Protein AF-A0A956HWH2-F1 (afdb_monomer)

Mean predicted aligned error: 5.9 Å

Solvent-accessible surface area (backbone atoms only — not comparable to full-atom values): 10891 Å² total; per-residue (Å²): 132,55,72,59,56,50,51,52,50,52,34,58,58,46,25,76,49,31,36,75,62,48,43,79,56,92,90,49,88,68,79,55,66,85,76,51,60,64,69,64,48,51,58,48,50,53,54,57,73,69,49,74,88,80,70,53,66,70,58,51,52,43,53,48,28,54,76,55,76,36,70,72,86,66,57,67,85,76,59,76,91,81,55,60,88,40,35,32,37,35,42,41,63,48,21,40,55,64,58,48,52,48,40,77,73,36,89,80,42,49,64,78,68,26,42,34,34,36,17,76,49,70,51,24,42,51,41,31,32,48,44,30,54,76,71,66,53,73,51,83,67,48,64,39,52,73,65,47,60,62,48,42,54,75,74,62,64,80,37,52,29,35,37,40,44,29,45,96,77,71,23,86,56,55,71,71,57,49,44,69,70,36,72,77,28,49,76,46,65,64

Radius of gyration: 17.82 Å; Cα contacts (8 Å, |Δi|>4): 278; chains: 1; bounding box: 46×34×49 Å

Nearest PDB structures (foldseek):
  7cvu-assembly1_A  TM=5.649E-01  e=8.889E-03  Niastella koreensis GR20-10
  3lkd-assembly1_A  TM=4.704E-01  e=1.288E-02  Streptococcus thermophilus LMG 18311
  3lkd-assembly2_B  TM=4.438E-01  e=1.984E-02  Streptococcus thermophilus LMG 18311
  4ymh-assembly2_D  TM=4.919E-01  e=5.329E-02  Podospora anserina
  6vlc-assembly1_B  TM=3.510E-01  e=3.339E+00  Neisseria meningitidis Z2491

pLDDT: mean 87.39, std 9.07, range [52.5, 97.31]

Sequence (190 aa):
MGAKDLLELLREDAAVTQPLAFSPPSAVELMPFARLDGGALDGWLEQIGARPSGENGDDYLTAQAKRLDLPTRMAKADLHKMKPHHKALELPGTGGQLAHHVVTTQEGIYFQDVFTVACRDWRDFTLATLVAVELGLAGQPPVVIDPELSRMRSRGEQFDYVLGVAQEKGGLYEEADLKRFFPRAKVVLV

Secondary structure (DSSP, 8-state):
--HHHHHHHHHHHHHHH-HHHHSPPTT--PPPGGGS-HHHHHHHHHHHHTSPTT--HHHHHHHHHHHTT------GGGPPPP-TT--EEEPTTSTTHHHHHHHHHSTT--HHHHEEEEESSHHHHHHHHHHHHHTT--S--SEEETTHHHHHHHHT---SEEEE--GGGT-SS-HHHHHHH-TTSEEEE-

Structure (mmCIF, N/CA/C/O backbone):
data_AF-A0A956HWH2-F1
#
_entry.id   AF-A0A956HWH2-F1
#
loop_
_atom_site.group_PDB
_atom_site.id
_atom_site.type_symbol
_atom_site.label_atom_id
_atom_site.label_alt_id
_atom_site.label_comp_id
_atom_site.label_asym_id
_atom_site.label_entity_id
_atom_site.label_seq_id
_atom_site.pdbx_PDB_ins_code
_atom_site.Cartn_x
_atom_site.Cartn_y
_atom_site.Cartn_z
_atom_site.occupancy
_atom_site.B_iso_or_equiv
_atom_site.auth_seq_id
_atom_site.auth_comp_id
_atom_site.auth_asym_id
_atom_site.auth_atom_id
_atom_site.pdbx_PDB_model_num
ATOM 1 N N . MET A 1 1 ? 26.323 -0.978 -22.827 1.00 64.69 1 MET A N 1
ATOM 2 C CA . MET A 1 1 ? 25.231 -1.126 -21.852 1.00 64.69 1 MET A CA 1
ATOM 3 C C . MET A 1 1 ? 23.951 -1.240 -22.653 1.00 64.69 1 MET A C 1
ATOM 5 O O . MET A 1 1 ? 23.621 -0.294 -23.359 1.00 64.69 1 MET A O 1
ATOM 9 N N . GLY A 1 2 ? 23.341 -2.422 -22.676 1.00 82.00 2 GLY A N 1
ATOM 10 C CA . GLY A 1 2 ? 22.047 -2.637 -23.329 1.00 82.00 2 GLY A CA 1
ATOM 11 C C . GLY A 1 2 ? 20.885 -2.235 -22.419 1.00 82.00 2 GLY A C 1
ATOM 12 O O . GLY A 1 2 ? 21.087 -1.943 -21.241 1.00 82.00 2 GLY A O 1
ATOM 13 N N . ALA A 1 3 ? 19.657 -2.262 -22.939 1.00 84.62 3 ALA A N 1
ATOM 14 C CA . ALA A 1 3 ? 18.452 -1.946 -22.169 1.00 84.62 3 ALA A CA 1
ATOM 15 C C . ALA A 1 3 ? 18.266 -2.818 -20.914 1.0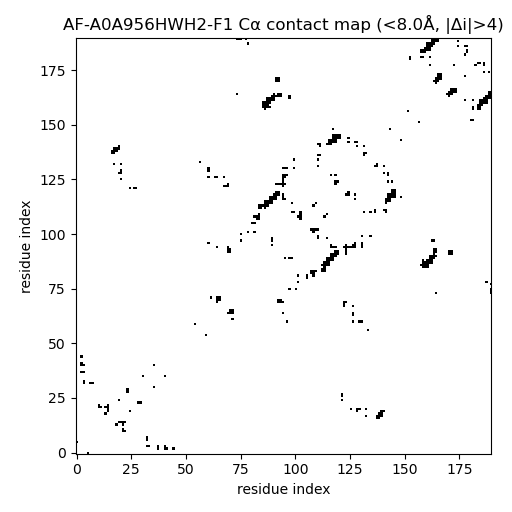0 84.62 3 ALA A C 1
ATOM 17 O O . ALA A 1 3 ? 17.802 -2.335 -19.884 1.00 84.62 3 ALA A O 1
ATOM 18 N N . LYS A 1 4 ? 18.668 -4.093 -20.980 1.00 84.56 4 LYS A N 1
ATOM 19 C CA . LYS A 1 4 ? 18.628 -5.018 -19.836 1.00 84.56 4 LYS A CA 1
ATOM 20 C C . LYS A 1 4 ? 19.565 -4.572 -18.713 1.00 84.56 4 LYS A C 1
ATOM 22 O O . LYS A 1 4 ? 19.120 -4.462 -17.577 1.00 84.56 4 LYS A O 1
ATOM 27 N N . ASP A 1 5 ? 20.813 -4.250 -19.056 1.00 83.62 5 ASP A N 1
ATOM 28 C CA . ASP A 1 5 ? 21.812 -3.756 -18.100 1.00 83.62 5 ASP A CA 1
ATOM 29 C C . ASP A 1 5 ? 21.341 -2.448 -17.445 1.00 83.62 5 ASP A C 1
ATOM 31 O O . ASP A 1 5 ? 21.515 -2.246 -16.247 1.00 83.62 5 ASP A O 1
ATOM 35 N N . LEU A 1 6 ? 20.709 -1.561 -18.228 1.00 85.19 6 LEU A N 1
ATOM 36 C CA . LEU A 1 6 ? 20.145 -0.314 -17.714 1.00 85.19 6 LEU A CA 1
ATOM 37 C C . LEU A 1 6 ? 19.024 -0.577 -16.701 1.00 85.19 6 LEU A C 1
ATOM 39 O O . LEU A 1 6 ? 18.989 0.068 -15.659 1.00 85.19 6 LEU A O 1
ATOM 43 N N . LEU A 1 7 ? 18.117 -1.517 -16.978 1.00 85.06 7 LEU A N 1
ATOM 44 C CA . LEU A 1 7 ? 17.052 -1.863 -16.034 1.00 85.06 7 LEU A CA 1
ATOM 45 C C . LEU A 1 7 ? 17.567 -2.504 -14.754 1.00 85.06 7 LEU A C 1
ATOM 47 O O . LEU A 1 7 ? 17.055 -2.198 -13.678 1.00 85.06 7 LEU A O 1
ATOM 51 N N . GLU A 1 8 ? 18.559 -3.384 -14.861 1.00 84.94 8 GLU A N 1
ATOM 52 C CA . GLU A 1 8 ? 19.201 -3.973 -13.690 1.00 84.94 8 GLU A CA 1
ATOM 53 C C . GLU A 1 8 ? 19.833 -2.888 -12.821 1.00 84.94 8 GLU A C 1
ATOM 55 O O . GLU A 1 8 ? 19.547 -2.841 -11.624 1.00 84.94 8 GLU A O 1
ATOM 60 N N . LEU A 1 9 ? 20.566 -1.955 -13.436 1.00 87.75 9 LEU A N 1
ATOM 61 C CA . LEU A 1 9 ? 21.170 -0.823 -12.740 1.00 87.75 9 LEU A CA 1
ATOM 62 C C . LEU A 1 9 ? 20.122 0.079 -12.070 1.00 87.75 9 LEU A C 1
ATOM 64 O O . LEU A 1 9 ? 20.267 0.421 -10.901 1.00 87.75 9 LEU A O 1
ATOM 68 N N . LEU A 1 10 ? 19.048 0.442 -12.781 1.00 87.81 10 LEU A N 1
ATOM 69 C CA . LEU A 1 10 ? 17.972 1.277 -12.232 1.00 87.81 10 LEU A CA 1
ATOM 70 C C . LEU A 1 10 ? 17.260 0.594 -11.064 1.00 87.81 10 LEU A C 1
ATOM 72 O O . LEU A 1 10 ? 16.925 1.245 -10.077 1.00 87.81 10 LEU A O 1
ATOM 76 N N . ARG A 1 11 ? 17.034 -0.720 -11.158 1.00 86.69 11 ARG A N 1
ATOM 77 C CA . ARG A 1 11 ? 16.455 -1.498 -10.062 1.00 86.69 11 ARG A CA 1
ATOM 78 C C . ARG A 1 11 ? 17.380 -1.501 -8.846 1.00 86.69 11 ARG A C 1
ATOM 80 O O . ARG A 1 11 ? 16.899 -1.316 -7.733 1.00 86.69 11 ARG A O 1
ATOM 87 N N . GLU A 1 12 ? 18.673 -1.743 -9.048 1.00 86.62 12 GLU A N 1
ATOM 88 C CA . GLU A 1 12 ? 19.663 -1.766 -7.967 1.00 86.62 12 GLU A CA 1
ATOM 89 C C . GLU A 1 12 ? 19.771 -0.411 -7.264 1.00 86.62 12 GLU A C 1
ATOM 91 O O . GLU A 1 12 ? 19.734 -0.365 -6.036 1.00 86.62 12 GLU A O 1
ATOM 96 N N . ASP A 1 13 ? 19.818 0.683 -8.025 1.00 88.62 13 ASP A N 1
ATOM 97 C CA . ASP A 1 13 ? 19.876 2.042 -7.482 1.00 88.62 13 ASP A CA 1
ATOM 98 C C . ASP A 1 13 ? 18.594 2.400 -6.713 1.00 88.62 13 ASP A C 1
ATOM 100 O O . ASP A 1 13 ? 18.636 2.842 -5.562 1.00 88.62 13 ASP A O 1
ATOM 104 N N . ALA A 1 14 ? 17.425 2.104 -7.288 1.00 86.69 14 ALA A N 1
ATOM 105 C CA . ALA A 1 14 ? 16.148 2.345 -6.626 1.00 86.69 14 ALA A CA 1
ATOM 106 C C . ALA A 1 14 ? 15.984 1.507 -5.344 1.00 86.69 14 ALA A C 1
ATOM 108 O O . ALA A 1 14 ? 15.439 1.992 -4.349 1.00 86.69 14 ALA A O 1
ATOM 109 N N . ALA A 1 15 ? 16.509 0.277 -5.312 1.00 86.50 15 ALA A N 1
ATOM 110 C CA . ALA A 1 15 ? 16.461 -0.586 -4.133 1.00 86.50 15 ALA A CA 1
ATOM 111 C C . ALA A 1 15 ? 17.258 -0.037 -2.934 1.00 86.50 15 ALA A C 1
ATOM 113 O O . ALA A 1 15 ? 16.979 -0.434 -1.803 1.00 86.50 15 ALA A O 1
ATOM 114 N N . VAL A 1 16 ? 18.192 0.902 -3.139 1.00 86.19 16 VAL A N 1
ATOM 115 C CA . VAL A 1 16 ? 18.913 1.573 -2.040 1.00 86.19 16 VAL A CA 1
ATOM 116 C C . VAL A 1 16 ? 17.957 2.371 -1.154 1.00 86.19 16 VAL A C 1
ATOM 118 O O . VAL A 1 16 ? 18.088 2.366 0.069 1.00 86.19 16 VAL A O 1
ATOM 121 N N . THR A 1 17 ? 16.988 3.057 -1.760 1.00 83.56 17 THR A N 1
ATOM 122 C CA . THR A 1 17 ? 16.030 3.912 -1.037 1.00 83.56 17 THR A CA 1
ATOM 123 C C . THR A 1 17 ? 14.695 3.216 -0.795 1.00 83.56 17 THR A C 1
ATOM 125 O O . THR A 1 17 ? 14.040 3.471 0.218 1.00 83.56 17 THR A O 1
ATOM 128 N N . GLN A 1 18 ? 14.317 2.317 -1.706 1.00 84.44 18 GLN A N 1
ATOM 129 C CA . GLN A 1 18 ? 13.012 1.667 -1.772 1.00 84.44 18 GLN A CA 1
ATOM 130 C C . GLN A 1 18 ? 13.153 0.140 -1.910 1.00 84.44 18 GLN A C 1
ATOM 132 O O . GLN A 1 18 ? 12.668 -0.462 -2.875 1.00 84.44 18 GLN A O 1
ATOM 137 N N . PRO A 1 19 ? 13.820 -0.537 -0.957 1.00 81.88 19 PRO A N 1
ATOM 138 C CA . PRO A 1 19 ? 14.206 -1.936 -1.108 1.00 81.88 19 PRO A CA 1
ATOM 139 C C . PRO A 1 19 ? 13.010 -2.863 -1.327 1.00 81.88 19 PRO A C 1
ATOM 141 O O . PRO A 1 19 ? 13.110 -3.772 -2.140 1.00 81.88 19 PRO A O 1
ATOM 144 N N . LEU A 1 20 ? 11.868 -2.635 -0.669 1.00 80.06 20 LEU A N 1
ATOM 145 C CA . LEU A 1 20 ? 10.700 -3.514 -0.818 1.00 80.06 20 LEU A CA 1
ATOM 146 C C . LEU A 1 20 ? 9.962 -3.346 -2.154 1.00 80.06 20 LEU A C 1
ATOM 148 O O . LEU A 1 20 ? 9.330 -4.298 -2.600 1.00 80.06 20 LEU A O 1
ATOM 152 N N . ALA A 1 21 ? 10.055 -2.179 -2.799 1.00 80.88 21 ALA A N 1
ATOM 153 C CA . ALA A 1 21 ? 9.441 -1.947 -4.107 1.00 80.88 21 ALA A CA 1
ATOM 154 C C . ALA A 1 21 ? 10.293 -2.506 -5.259 1.00 80.88 21 ALA A C 1
ATOM 156 O O . ALA A 1 21 ? 9.752 -2.962 -6.266 1.00 80.88 21 ALA A O 1
ATOM 157 N N . PHE A 1 22 ? 11.623 -2.485 -5.110 1.00 81.75 22 PHE A N 1
ATOM 158 C CA . PHE A 1 22 ? 12.564 -2.831 -6.183 1.00 81.75 22 PHE A CA 1
ATOM 159 C C . PHE A 1 22 ? 13.366 -4.117 -5.936 1.00 81.75 22 PHE A C 1
ATOM 161 O O . PHE A 1 22 ? 14.086 -4.570 -6.827 1.00 81.75 22 PHE A O 1
ATOM 168 N N . SER A 1 23 ? 13.203 -4.766 -4.780 1.00 73.00 23 SER A N 1
ATOM 169 C CA . SER A 1 23 ? 13.698 -6.128 -4.556 1.00 73.00 23 SER A CA 1
ATOM 170 C C . SER A 1 23 ? 12.599 -7.148 -4.864 1.00 73.00 23 SER A C 1
ATOM 172 O O . SER A 1 23 ? 11.466 -6.977 -4.413 1.00 73.00 23 SER A O 1
ATOM 174 N N . PRO A 1 24 ? 12.904 -8.237 -5.591 1.00 60.31 24 PRO A N 1
ATOM 175 C CA . PRO A 1 24 ? 11.954 -9.325 -5.794 1.00 60.31 24 PRO A CA 1
ATOM 176 C C . PRO A 1 24 ? 11.438 -9.854 -4.448 1.00 60.31 24 PRO A C 1
ATOM 178 O O . PRO A 1 24 ? 12.259 -10.118 -3.561 1.00 60.31 24 PRO A O 1
ATOM 181 N N . PRO A 1 25 ? 10.123 -10.084 -4.278 1.00 60.69 25 PRO A N 1
ATOM 182 C CA . PRO A 1 25 ? 9.640 -10.866 -3.151 1.00 60.69 25 PRO A CA 1
ATOM 183 C C . PRO A 1 25 ? 10.294 -12.247 -3.204 1.00 60.69 25 PRO A C 1
ATOM 185 O O . PRO A 1 25 ? 10.272 -12.898 -4.246 1.00 60.69 25 PRO A O 1
ATOM 188 N N . SER A 1 26 ? 10.822 -12.740 -2.084 1.00 60.88 26 SER A N 1
ATOM 189 C CA . SER A 1 26 ? 11.431 -1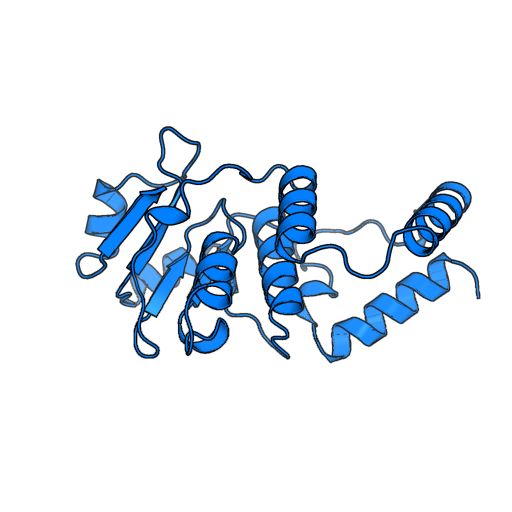4.080 -2.011 1.00 60.88 26 SER A CA 1
ATOM 190 C C . SER A 1 26 ? 10.471 -15.214 -2.409 1.00 60.88 26 SER A C 1
ATOM 192 O O . SER A 1 26 ? 10.916 -16.302 -2.759 1.00 60.88 26 SER A O 1
ATOM 194 N N . ALA A 1 27 ? 9.161 -14.952 -2.373 1.00 52.50 27 ALA A N 1
ATOM 195 C CA . ALA A 1 27 ? 8.094 -15.871 -2.761 1.00 52.50 27 ALA A CA 1
ATOM 196 C C . ALA A 1 27 ? 7.778 -15.887 -4.271 1.00 52.50 27 ALA A C 1
ATOM 198 O O . ALA A 1 27 ? 6.988 -16.721 -4.710 1.00 52.50 27 ALA A O 1
ATOM 199 N N . VAL A 1 28 ? 8.347 -14.974 -5.064 1.00 55.69 28 VAL A N 1
ATOM 200 C CA . VAL A 1 28 ? 8.120 -14.898 -6.511 1.00 55.69 28 VAL A CA 1
ATOM 201 C C . VAL A 1 28 ? 9.455 -15.097 -7.215 1.00 55.69 28 VAL A C 1
ATOM 203 O O . VAL A 1 28 ? 10.327 -14.232 -7.164 1.00 55.69 28 VAL A O 1
ATOM 206 N N . GLU A 1 29 ? 9.609 -16.219 -7.923 1.00 55.78 29 GLU A N 1
ATOM 207 C CA . GLU A 1 29 ? 10.639 -16.320 -8.958 1.00 55.78 29 GLU A CA 1
ATOM 208 C C . GLU A 1 29 ? 10.277 -15.340 -10.076 1.00 55.78 29 GLU A C 1
ATOM 210 O O . GLU A 1 29 ? 9.554 -15.668 -11.020 1.00 55.78 29 GLU A O 1
ATOM 215 N N . LEU A 1 30 ? 10.742 -14.095 -9.958 1.00 61.50 30 LEU A N 1
ATOM 216 C CA . LEU A 1 30 ? 10.680 -13.170 -11.077 1.00 61.50 30 LEU A CA 1
ATOM 217 C C . LEU A 1 30 ? 11.504 -13.763 -12.217 1.00 61.50 30 LEU A C 1
ATOM 219 O O . LEU A 1 30 ? 12.618 -14.253 -12.008 1.00 61.50 30 LEU A O 1
ATOM 223 N N . MET A 1 31 ? 10.969 -13.701 -13.437 1.00 61.66 31 MET A N 1
ATOM 224 C CA . MET A 1 31 ? 11.783 -13.983 -14.611 1.00 61.66 31 MET A CA 1
ATOM 225 C C . MET A 1 31 ? 13.005 -13.054 -14.576 1.00 61.66 31 MET A C 1
ATOM 227 O O . MET A 1 31 ? 12.822 -11.837 -14.509 1.00 61.66 31 MET A O 1
ATOM 231 N N . PRO A 1 32 ? 14.239 -13.590 -14.626 1.00 67.69 32 PRO A N 1
ATOM 232 C CA . PRO A 1 32 ? 15.424 -12.754 -14.741 1.00 67.69 32 PRO A CA 1
ATOM 233 C C . PRO A 1 32 ? 15.278 -11.830 -15.952 1.00 67.69 32 PRO A C 1
ATOM 235 O O . PRO A 1 32 ? 14.835 -12.300 -17.004 1.00 67.69 32 PRO A O 1
ATOM 238 N N . PHE A 1 33 ? 15.689 -10.561 -15.855 1.00 70.94 33 PHE A N 1
ATOM 239 C CA . PHE A 1 33 ? 15.648 -9.631 -16.996 1.00 70.94 33 PHE A CA 1
ATOM 240 C C . PHE A 1 33 ? 16.398 -10.184 -18.216 1.00 70.94 33 PHE A C 1
ATOM 242 O O . PHE A 1 33 ? 16.015 -9.941 -19.361 1.00 70.94 33 PHE A O 1
ATOM 249 N N . ALA A 1 34 ? 17.400 -11.038 -17.977 1.00 69.31 34 ALA A N 1
ATOM 250 C CA . ALA A 1 34 ? 18.083 -11.830 -18.994 1.00 69.31 34 ALA A CA 1
ATOM 251 C C . ALA A 1 34 ? 17.127 -12.602 -19.931 1.00 69.31 34 ALA A C 1
ATOM 253 O O . ALA A 1 34 ? 17.416 -12.708 -21.124 1.00 69.31 34 ALA A O 1
ATOM 254 N N . ARG A 1 35 ? 15.985 -13.090 -19.423 1.00 74.44 35 ARG A N 1
ATOM 255 C CA . ARG A 1 35 ? 14.968 -13.850 -20.173 1.00 74.44 35 ARG A CA 1
ATOM 256 C C . ARG A 1 35 ? 13.957 -12.982 -20.924 1.00 74.44 35 ARG A C 1
ATOM 258 O O . ARG A 1 35 ? 13.167 -13.534 -21.683 1.00 74.44 35 ARG A O 1
ATOM 265 N N . LEU A 1 36 ? 13.963 -11.662 -20.731 1.00 78.12 36 LEU A N 1
ATOM 266 C CA . LEU A 1 36 ? 13.106 -10.767 -21.508 1.00 78.12 36 LEU A CA 1
ATOM 267 C C . LEU A 1 36 ? 13.586 -10.694 -22.957 1.00 78.12 36 LEU A C 1
ATOM 269 O O . LEU A 1 36 ? 14.789 -10.735 -23.228 1.00 78.12 36 LEU A O 1
ATOM 273 N N . ASP A 1 37 ? 12.654 -10.564 -23.892 1.00 83.75 37 ASP A N 1
ATOM 274 C CA . ASP A 1 37 ? 13.003 -10.271 -25.277 1.00 83.75 37 ASP A CA 1
ATOM 275 C C . ASP A 1 37 ? 13.584 -8.850 -25.387 1.00 83.75 37 ASP A C 1
ATOM 277 O O . ASP A 1 37 ? 13.032 -7.901 -24.831 1.00 83.75 37 ASP A O 1
ATOM 281 N N . GLY A 1 38 ? 14.720 -8.715 -26.078 1.00 79.94 38 GLY A N 1
ATOM 282 C CA . GLY A 1 38 ? 15.423 -7.435 -26.205 1.00 79.94 38 GLY A CA 1
ATOM 283 C C . GLY A 1 38 ? 14.613 -6.409 -26.995 1.00 79.94 38 GLY A C 1
ATOM 284 O O . GLY A 1 38 ? 14.480 -5.277 -26.549 1.00 79.94 38 GLY A O 1
ATOM 285 N N . GLY A 1 39 ? 13.990 -6.831 -28.101 1.00 83.31 39 GLY A N 1
ATOM 286 C CA . GLY A 1 39 ? 13.177 -5.943 -28.935 1.00 83.31 39 GLY A CA 1
ATOM 287 C C . GLY A 1 39 ? 11.915 -5.458 -28.221 1.00 83.31 39 GLY A C 1
ATOM 288 O O . GLY A 1 39 ? 11.584 -4.274 -28.282 1.00 83.31 39 GLY A O 1
ATOM 289 N N . ALA A 1 40 ? 11.239 -6.345 -27.486 1.00 84.00 40 ALA A N 1
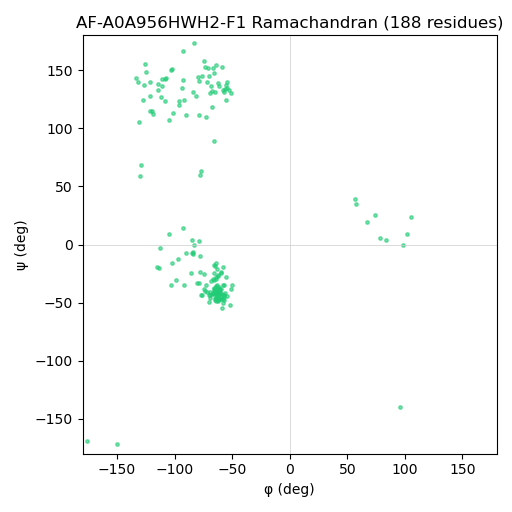ATOM 290 C CA . ALA A 1 40 ? 10.109 -5.964 -26.640 1.00 84.00 40 ALA A CA 1
ATOM 291 C C . ALA A 1 40 ? 10.512 -4.962 -25.546 1.00 84.00 40 ALA A C 1
ATOM 293 O O . ALA A 1 40 ? 9.755 -4.037 -25.246 1.00 84.00 40 ALA A O 1
ATOM 294 N N . LEU A 1 41 ? 11.697 -5.139 -24.957 1.00 85.38 41 LEU A N 1
ATOM 295 C CA . LEU A 1 41 ? 12.202 -4.252 -23.921 1.00 85.38 41 LEU A CA 1
ATOM 296 C C . LEU A 1 41 ? 12.566 -2.866 -24.472 1.00 85.38 41 LEU A C 1
ATOM 298 O O . LEU A 1 41 ? 12.163 -1.862 -23.887 1.00 85.38 41 LEU A O 1
ATOM 302 N N . ASP A 1 42 ? 13.278 -2.809 -25.595 1.00 85.69 42 ASP A N 1
ATOM 303 C CA . ASP A 1 42 ? 13.648 -1.549 -26.244 1.00 85.69 42 ASP A CA 1
ATOM 304 C C . ASP A 1 42 ? 12.392 -0.749 -26.624 1.00 85.69 42 ASP A C 1
ATOM 306 O O . ASP A 1 42 ? 12.258 0.420 -26.259 1.00 85.69 42 ASP A O 1
ATOM 310 N N . GLY A 1 43 ? 11.401 -1.408 -27.237 1.00 87.38 43 GLY A N 1
ATOM 311 C CA . GLY A 1 43 ? 10.127 -0.771 -27.581 1.00 87.38 43 GLY A CA 1
ATOM 312 C C . GLY A 1 43 ? 9.316 -0.314 -26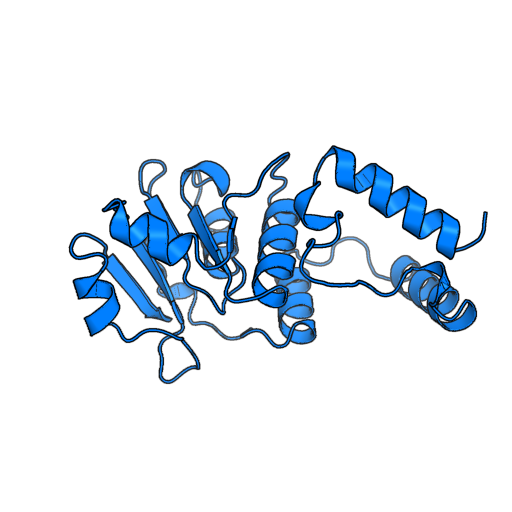.362 1.00 87.38 43 GLY A C 1
ATOM 313 O O . GLY A 1 43 ? 8.572 0.665 -26.439 1.00 87.38 43 GLY A O 1
ATOM 314 N N . TRP A 1 44 ? 9.446 -0.989 -25.218 1.00 87.38 44 TRP A N 1
ATOM 315 C CA . TRP A 1 44 ? 8.825 -0.548 -23.968 1.00 87.38 44 TRP A CA 1
ATOM 316 C C . TRP A 1 44 ? 9.536 0.671 -23.363 1.00 87.38 44 TRP A C 1
ATOM 318 O O . TRP A 1 44 ? 8.865 1.597 -22.902 1.00 87.38 44 TRP A O 1
ATOM 328 N N . LEU A 1 45 ? 10.870 0.719 -23.406 1.00 87.38 45 LEU A N 1
ATOM 329 C CA . LEU A 1 45 ? 11.641 1.880 -22.950 1.00 87.38 45 LEU A CA 1
ATOM 330 C C . LEU A 1 45 ? 11.360 3.124 -23.797 1.00 87.38 45 LEU A C 1
ATOM 332 O O . LEU A 1 45 ? 11.183 4.209 -23.242 1.00 87.38 45 LEU A O 1
ATOM 336 N N . GLU A 1 46 ? 11.244 2.974 -25.118 1.00 87.62 46 GLU A N 1
ATOM 337 C CA . GLU A 1 46 ? 10.831 4.065 -26.008 1.00 87.62 46 GLU A CA 1
ATOM 338 C C . GLU A 1 46 ? 9.450 4.613 -25.626 1.00 87.62 46 GLU A C 1
ATOM 340 O O . GLU A 1 46 ? 9.259 5.828 -25.544 1.00 87.62 46 GLU A O 1
ATOM 345 N N . GLN A 1 47 ? 8.496 3.730 -25.312 1.00 86.31 47 GLN A N 1
ATOM 346 C CA . GLN A 1 47 ? 7.169 4.143 -24.849 1.00 86.31 47 GLN A CA 1
ATOM 347 C C . GLN A 1 47 ? 7.219 4.897 -23.521 1.00 86.31 47 GLN A C 1
ATOM 349 O O . GLN A 1 47 ? 6.446 5.836 -23.346 1.00 86.31 47 GLN A O 1
ATOM 354 N N . ILE A 1 48 ? 8.094 4.509 -22.587 1.00 83.25 48 ILE A N 1
ATOM 355 C CA . ILE A 1 48 ? 8.280 5.248 -21.330 1.00 83.25 48 ILE A CA 1
ATOM 356 C C . ILE A 1 48 ? 8.839 6.640 -21.611 1.00 83.25 48 ILE A C 1
ATOM 358 O O . ILE A 1 48 ? 8.291 7.617 -21.107 1.00 83.25 48 ILE A O 1
ATOM 362 N N . GLY A 1 49 ? 9.886 6.742 -22.433 1.00 81.44 49 GLY A N 1
ATOM 363 C CA . GLY A 1 49 ? 10.502 8.025 -22.781 1.00 81.44 49 GLY A CA 1
ATOM 364 C C . GLY A 1 49 ? 9.555 8.976 -23.520 1.00 81.44 49 GLY A C 1
ATOM 365 O O . GLY A 1 49 ? 9.696 10.191 -23.411 1.00 81.44 49 GLY A O 1
ATOM 366 N N . ALA A 1 50 ? 8.569 8.434 -24.237 1.00 82.88 50 ALA A N 1
ATOM 367 C CA . ALA A 1 50 ? 7.547 9.206 -24.936 1.00 82.88 50 ALA A CA 1
ATOM 368 C C . ALA A 1 50 ? 6.361 9.633 -24.049 1.00 82.88 50 ALA A C 1
ATOM 370 O O . ALA A 1 50 ? 5.492 10.374 -24.520 1.00 82.88 50 ALA A O 1
ATOM 371 N N . ARG A 1 51 ? 6.273 9.173 -22.790 1.00 77.88 51 ARG A N 1
ATOM 372 C CA . ARG A 1 51 ? 5.170 9.568 -21.904 1.00 77.88 51 ARG A CA 1
ATOM 373 C C . ARG A 1 51 ? 5.314 11.023 -21.456 1.00 77.88 51 ARG A C 1
ATOM 375 O O . ARG A 1 51 ? 6.419 11.451 -21.123 1.00 77.88 51 ARG A O 1
ATOM 382 N N . PRO A 1 52 ? 4.204 11.779 -21.388 1.00 74.44 52 PRO A N 1
ATOM 383 C CA . PRO A 1 52 ? 4.212 13.108 -20.798 1.00 74.44 52 PRO A CA 1
ATOM 384 C C . PRO A 1 52 ? 4.708 13.047 -19.352 1.00 74.44 52 PRO A C 1
ATOM 386 O O . PRO A 1 52 ? 4.226 12.247 -18.551 1.00 74.44 52 PRO A O 1
ATOM 389 N N . SER A 1 53 ? 5.655 13.911 -19.007 1.00 67.50 53 SER A N 1
ATOM 390 C CA . SER A 1 53 ? 6.059 14.137 -17.624 1.00 67.50 53 SER A CA 1
ATOM 391 C C . SER A 1 53 ? 4.929 14.845 -16.865 1.00 67.50 53 SER A C 1
ATOM 393 O O . SER A 1 53 ? 4.394 15.847 -17.338 1.00 67.50 53 SER A O 1
ATOM 395 N N . GLY A 1 54 ? 4.561 14.325 -15.689 1.00 65.44 54 GLY A N 1
ATOM 396 C CA . GLY A 1 54 ? 3.500 14.893 -14.842 1.00 65.44 54 GLY A CA 1
ATOM 397 C C . GLY A 1 54 ? 2.176 14.123 -14.828 1.00 65.44 54 GLY A C 1
ATOM 398 O O . GLY A 1 54 ? 1.139 14.719 -14.546 1.00 65.44 54 GLY A O 1
ATOM 399 N N . GLU A 1 55 ? 2.187 12.822 -15.138 1.00 69.06 55 GLU A N 1
ATOM 400 C CA . GLU A 1 55 ? 1.041 11.944 -14.865 1.00 69.06 55 GLU A CA 1
ATOM 401 C C . GLU A 1 55 ? 0.693 12.012 -13.362 1.00 69.06 55 GLU A C 1
ATOM 403 O O . GLU A 1 55 ? 1.585 11.999 -12.513 1.00 69.06 55 GLU A O 1
ATOM 408 N N . ASN A 1 56 ? -0.593 12.155 -13.031 1.00 83.62 56 ASN A N 1
ATOM 409 C CA . ASN A 1 56 ? -1.055 12.233 -11.646 1.00 83.62 56 ASN A CA 1
ATOM 410 C C . ASN A 1 56 ? -0.774 10.896 -10.936 1.00 83.62 56 ASN A C 1
ATOM 412 O O . ASN A 1 56 ? -1.137 9.842 -11.461 1.00 83.62 56 ASN A O 1
ATOM 416 N N . GLY A 1 57 ? -0.176 10.932 -9.742 1.00 83.19 57 GLY A N 1
ATOM 417 C CA . GLY A 1 57 ? 0.119 9.742 -8.935 1.00 83.19 57 GLY A CA 1
ATOM 418 C C . GLY A 1 57 ? -1.086 8.824 -8.730 1.00 83.19 57 GLY A C 1
ATOM 419 O O . GLY A 1 57 ? -0.975 7.602 -8.833 1.00 83.19 57 GLY A O 1
ATOM 420 N N . ASP A 1 58 ? -2.276 9.404 -8.551 1.00 86.38 58 ASP A N 1
ATOM 421 C CA . ASP A 1 58 ? -3.526 8.644 -8.430 1.00 86.38 58 ASP A CA 1
ATOM 422 C C . ASP A 1 58 ? -3.882 7.887 -9.726 1.00 86.38 58 ASP A C 1
ATOM 424 O O . ASP A 1 58 ? -4.325 6.732 -9.675 1.00 86.38 58 ASP A O 1
ATOM 428 N N . ASP A 1 59 ? -3.658 8.501 -10.893 1.00 88.81 59 ASP A N 1
ATOM 429 C CA . ASP A 1 59 ? -3.898 7.870 -12.197 1.00 88.81 59 ASP A CA 1
ATOM 430 C C . ASP A 1 59 ? -2.878 6.754 -12.449 1.00 88.81 59 ASP A C 1
ATOM 432 O O . ASP A 1 59 ? -3.243 5.659 -12.897 1.00 88.81 59 ASP A O 1
ATOM 436 N N . TYR A 1 60 ? -1.614 6.993 -12.081 1.00 89.62 60 TYR A N 1
ATOM 437 C CA . TYR A 1 60 ? -0.554 5.993 -12.139 1.00 89.62 60 TYR A CA 1
ATOM 438 C C . TYR A 1 60 ? -0.900 4.771 -11.281 1.00 89.62 60 TYR A C 1
ATOM 440 O O . TYR A 1 60 ? -0.950 3.651 -11.801 1.00 89.62 60 TYR A O 1
ATOM 448 N N . LEU A 1 61 ? -1.205 4.965 -9.994 1.00 93.31 61 LEU A N 1
ATOM 449 C CA . LEU A 1 61 ? -1.549 3.878 -9.074 1.00 93.31 61 LEU A CA 1
ATOM 450 C C . LEU A 1 61 ? -2.808 3.128 -9.521 1.00 93.31 61 LEU A C 1
ATOM 452 O O . LEU A 1 61 ? -2.837 1.898 -9.473 1.00 93.31 61 LEU A O 1
ATOM 456 N N . THR A 1 62 ? -3.811 3.834 -10.048 1.00 92.94 62 THR A N 1
ATOM 457 C CA . THR A 1 62 ? -5.016 3.214 -10.623 1.00 92.94 62 THR A CA 1
ATOM 458 C C . THR A 1 62 ? -4.678 2.336 -11.833 1.00 92.94 62 THR A C 1
ATOM 460 O O . THR A 1 62 ? -5.199 1.223 -11.974 1.00 92.94 62 THR A O 1
ATOM 463 N N . ALA A 1 63 ? -3.780 2.795 -12.709 1.00 92.06 63 ALA A N 1
ATOM 464 C CA . ALA A 1 63 ? -3.318 2.008 -13.845 1.00 92.06 63 ALA A CA 1
ATOM 465 C C . ALA A 1 63 ? -2.528 0.765 -13.402 1.00 92.06 63 ALA A C 1
ATOM 467 O O . ALA A 1 63 ? -2.683 -0.295 -14.014 1.00 92.06 63 ALA A O 1
ATOM 468 N N . GLN A 1 64 ? -1.717 0.860 -12.341 1.00 93.12 64 GLN A N 1
ATOM 469 C CA . GLN A 1 64 ? -1.004 -0.297 -11.789 1.00 93.12 64 GLN A CA 1
ATOM 470 C C . GLN A 1 64 ? -1.946 -1.289 -11.111 1.00 93.12 64 GLN A C 1
ATOM 472 O O . GLN A 1 64 ? -1.853 -2.482 -11.389 1.00 93.12 64 GLN A O 1
ATOM 477 N N . ALA A 1 65 ? -2.910 -0.815 -10.319 1.00 94.25 65 ALA A N 1
ATOM 478 C CA . ALA A 1 65 ? -3.944 -1.657 -9.722 1.00 94.25 65 ALA A CA 1
ATOM 479 C C . ALA A 1 65 ? -4.684 -2.470 -10.793 1.00 94.25 65 ALA A C 1
ATOM 481 O O . ALA A 1 65 ? -4.820 -3.684 -10.670 1.00 94.25 65 ALA A O 1
ATOM 482 N N . LYS A 1 66 ? -5.049 -1.835 -11.916 1.00 94.50 66 LYS A N 1
ATOM 483 C CA . LYS A 1 66 ? -5.663 -2.527 -13.058 1.00 94.50 66 LYS A CA 1
ATOM 484 C C . LYS A 1 66 ? -4.757 -3.608 -13.665 1.00 94.50 66 LYS A C 1
ATOM 486 O O . LYS A 1 66 ? -5.254 -4.670 -14.024 1.00 94.50 66 LYS A O 1
ATOM 491 N N . ARG A 1 67 ? -3.450 -3.354 -13.811 1.00 92.69 67 ARG A N 1
ATOM 492 C CA . ARG A 1 67 ? -2.485 -4.348 -14.337 1.00 92.69 67 ARG A CA 1
ATOM 493 C C . ARG A 1 67 ? -2.275 -5.519 -13.381 1.00 92.69 67 ARG A C 1
ATOM 495 O O . ARG A 1 67 ? -2.023 -6.629 -13.835 1.00 92.69 67 ARG A O 1
ATOM 502 N N . LEU A 1 68 ? -2.383 -5.256 -12.084 1.00 91.69 68 LEU A N 1
ATOM 503 C CA . LEU A 1 68 ? -2.261 -6.239 -11.014 1.00 91.69 68 LEU A CA 1
ATOM 504 C C . LEU A 1 68 ? -3.578 -6.970 -10.721 1.00 91.69 68 LEU A C 1
ATOM 506 O O . LEU A 1 68 ? -3.605 -7.781 -9.804 1.00 91.69 68 LEU A O 1
ATOM 510 N N . ASP A 1 69 ? -4.647 -6.723 -11.486 1.00 92.25 69 ASP A N 1
ATOM 511 C CA . ASP A 1 69 ? -5.975 -7.315 -11.261 1.00 92.25 69 ASP A CA 1
ATOM 512 C C . ASP A 1 69 ? -6.529 -7.021 -9.852 1.00 92.25 69 ASP A C 1
ATOM 514 O O . ASP A 1 69 ? -7.128 -7.869 -9.191 1.00 92.25 69 ASP A O 1
ATOM 518 N N . LEU A 1 70 ? -6.287 -5.798 -9.372 1.00 92.19 70 LEU A N 1
ATOM 519 C CA . LEU A 1 70 ? -6.804 -5.284 -8.108 1.00 92.19 70 LEU A CA 1
ATOM 520 C C . LEU A 1 70 ? -7.995 -4.335 -8.345 1.00 92.19 70 LEU A C 1
ATOM 522 O O . LEU A 1 70 ? -8.059 -3.654 -9.377 1.00 92.19 70 LEU A O 1
ATOM 526 N N . PRO A 1 71 ? -8.941 -4.243 -7.391 1.00 90.62 71 PRO A N 1
ATOM 527 C CA . PRO A 1 71 ? -10.036 -3.281 -7.417 1.00 90.62 71 PRO A CA 1
ATOM 528 C C . PRO A 1 71 ? -9.557 -1.845 -7.658 1.00 90.62 71 PRO A C 1
ATOM 530 O O . PRO A 1 71 ? -8.673 -1.346 -6.966 1.00 90.62 71 PRO A O 1
ATOM 533 N N . THR A 1 72 ? -10.185 -1.156 -8.614 1.00 90.06 72 THR A N 1
ATOM 534 C CA . THR A 1 72 ? -9.883 0.253 -8.940 1.00 90.06 72 THR A CA 1
ATOM 535 C C . THR A 1 72 ? -11.027 1.210 -8.611 1.00 90.06 72 THR A C 1
ATOM 537 O O . THR A 1 72 ? -10.819 2.412 -8.461 1.00 90.06 72 THR A O 1
ATOM 540 N N . ARG A 1 73 ? -12.257 0.695 -8.486 1.00 85.00 73 ARG A N 1
ATOM 541 C CA . ARG A 1 73 ? -13.449 1.479 -8.144 1.00 85.00 73 ARG A CA 1
ATOM 542 C C . ARG A 1 73 ? -13.826 1.218 -6.695 1.00 85.00 73 ARG A C 1
ATOM 544 O O . ARG A 1 73 ? -14.349 0.157 -6.380 1.00 85.00 73 ARG A O 1
ATOM 551 N N . MET A 1 74 ? -13.575 2.199 -5.841 1.00 87.44 74 MET A N 1
ATOM 552 C CA . MET A 1 74 ? -13.893 2.164 -4.414 1.00 87.44 74 MET A CA 1
ATOM 553 C C . MET A 1 74 ? -14.552 3.485 -4.028 1.00 87.44 74 MET A C 1
ATOM 555 O O . MET A 1 74 ? -14.162 4.538 -4.540 1.00 87.44 74 MET A O 1
ATOM 559 N N . ALA A 1 75 ? -15.531 3.450 -3.124 1.00 86.50 75 ALA A N 1
ATOM 560 C CA . ALA A 1 75 ? -16.187 4.651 -2.608 1.00 86.50 75 ALA A CA 1
ATOM 561 C C . ALA A 1 75 ? -15.294 5.371 -1.575 1.00 86.50 75 ALA A C 1
ATOM 563 O O . ALA A 1 75 ? -15.629 5.491 -0.402 1.00 86.50 75 ALA A O 1
ATOM 564 N N . LYS A 1 76 ? -14.120 5.850 -2.012 1.00 85.62 76 LYS A N 1
ATOM 565 C CA . LYS A 1 76 ? -13.087 6.452 -1.143 1.00 85.62 76 LYS A CA 1
ATOM 566 C C . LYS A 1 76 ? -13.584 7.686 -0.371 1.00 85.62 76 LYS A C 1
ATOM 568 O O . LYS A 1 76 ? -13.065 7.983 0.697 1.00 85.62 76 LYS A O 1
ATOM 573 N N . ALA A 1 77 ? -14.614 8.367 -0.880 1.00 80.12 77 ALA A N 1
ATOM 574 C CA . ALA A 1 77 ? -15.231 9.527 -0.236 1.00 80.12 77 ALA A CA 1
ATOM 575 C C . ALA A 1 77 ? -15.893 9.207 1.119 1.00 80.12 77 ALA A C 1
ATOM 577 O O . ALA A 1 77 ? -16.046 10.108 1.941 1.00 80.12 77 ALA A O 1
ATOM 578 N N . ASP A 1 78 ? -16.237 7.941 1.374 1.00 79.75 78 ASP A N 1
ATOM 579 C CA . ASP A 1 78 ? -16.842 7.502 2.637 1.00 79.75 78 ASP A CA 1
ATOM 580 C C . ASP A 1 78 ? -15.790 7.241 3.737 1.00 79.75 78 ASP A C 1
ATOM 582 O O . ASP A 1 78 ? -16.120 6.876 4.873 1.00 79.75 78 ASP A O 1
ATOM 586 N N . LEU A 1 79 ? -14.500 7.426 3.423 1.00 88.50 79 LEU A N 1
ATOM 587 C CA . LEU A 1 79 ? -13.423 7.270 4.391 1.00 88.50 79 LEU A CA 1
ATOM 588 C C . LEU A 1 79 ? -13.479 8.371 5.453 1.00 88.50 79 LEU A C 1
ATOM 590 O O . LEU A 1 79 ? -13.668 9.557 5.192 1.00 88.50 79 LEU A O 1
ATOM 594 N N . HIS A 1 80 ? -13.290 7.952 6.700 1.00 87.38 80 HIS A N 1
ATOM 595 C CA . HIS A 1 80 ? -13.386 8.842 7.846 1.00 87.38 80 HIS A CA 1
ATOM 596 C C . HIS A 1 80 ? -12.179 9.776 7.950 1.00 87.38 80 HIS A C 1
ATOM 598 O O . HIS A 1 80 ? -11.060 9.429 7.566 1.00 87.38 80 HIS A O 1
ATOM 604 N N . LYS A 1 81 ? -12.394 10.952 8.554 1.00 91.94 81 LYS A N 1
ATOM 605 C CA . LYS A 1 81 ? -11.297 11.858 8.897 1.00 91.94 81 LYS A CA 1
ATOM 606 C C . LYS A 1 81 ? -10.435 11.244 10.000 1.00 91.94 81 LYS A C 1
ATOM 608 O O . LYS A 1 81 ? -10.915 11.000 11.110 1.00 91.94 81 LYS A O 1
ATOM 613 N N . MET A 1 82 ? -9.168 11.005 9.691 1.00 94.88 82 MET A N 1
ATOM 614 C CA . MET A 1 82 ? -8.187 10.440 10.607 1.00 94.88 82 MET A CA 1
ATOM 615 C C . MET A 1 82 ? -7.415 11.539 11.340 1.00 94.88 82 MET A C 1
ATOM 617 O O . MET A 1 82 ? -7.500 12.723 11.014 1.00 94.88 82 MET A O 1
ATOM 621 N N . LYS A 1 83 ? -6.699 11.144 12.394 1.00 95.25 83 LYS A N 1
ATOM 622 C CA . LYS A 1 83 ? -5.811 12.004 13.176 1.00 95.25 83 LYS A CA 1
ATOM 623 C C . LYS A 1 83 ? -4.428 11.353 13.230 1.00 95.25 83 LYS A C 1
ATOM 625 O O . LYS A 1 83 ? -4.369 10.126 13.183 1.00 95.25 83 LYS A O 1
ATOM 630 N N . PRO A 1 84 ? -3.345 12.124 13.425 1.00 95.56 84 PRO A N 1
ATOM 631 C CA . PRO A 1 84 ? -1.980 11.590 13.371 1.00 95.56 84 PRO A CA 1
ATOM 632 C C . PRO A 1 84 ? -1.674 10.481 14.394 1.00 95.56 84 PRO A C 1
ATOM 634 O O . PRO A 1 84 ? -0.765 9.690 14.191 1.00 95.56 84 PRO A O 1
ATOM 637 N N . HIS A 1 85 ? -2.419 10.418 15.503 1.00 94.06 85 HIS A N 1
ATOM 638 C CA . HIS A 1 85 ? -2.245 9.391 16.537 1.00 94.06 85 HIS A CA 1
ATOM 639 C C . HIS A 1 85 ? -3.099 8.137 16.320 1.00 94.06 85 HIS A C 1
ATOM 641 O O . HIS A 1 85 ? -2.958 7.189 17.089 1.00 94.06 85 HIS A O 1
ATOM 647 N N . HIS A 1 86 ? -4.006 8.136 15.337 1.00 96.81 86 HIS A N 1
ATOM 648 C CA . HIS A 1 86 ? -4.797 6.948 15.044 1.00 96.81 86 HIS A CA 1
ATOM 649 C C . HIS A 1 86 ? -3.926 5.868 14.397 1.00 96.81 86 HIS A C 1
ATOM 651 O O . HIS A 1 86 ? -2.976 6.169 13.676 1.00 96.81 86 HIS A O 1
ATOM 657 N N . LYS A 1 87 ? -4.304 4.608 14.605 1.00 97.00 87 LYS A N 1
ATOM 658 C CA . LYS A 1 87 ? -3.771 3.449 13.889 1.00 97.00 87 LYS A CA 1
ATOM 659 C C . LYS A 1 87 ? -4.850 2.848 12.999 1.00 97.00 87 LYS A C 1
ATOM 661 O O . LYS A 1 87 ? -5.949 2.544 13.460 1.00 97.00 87 LYS A O 1
ATOM 666 N N . ALA A 1 88 ? -4.534 2.673 11.725 1.00 97.31 88 ALA A N 1
ATOM 667 C CA . ALA A 1 88 ? -5.429 2.151 10.710 1.00 97.31 88 ALA A CA 1
ATOM 668 C C . ALA A 1 88 ? -4.842 0.887 10.078 1.00 97.31 88 ALA A C 1
ATOM 670 O O . ALA A 1 88 ? -3.713 0.890 9.593 1.00 97.31 88 ALA A O 1
ATOM 671 N N . LEU A 1 89 ? -5.629 -0.182 10.057 1.00 96.81 89 LEU A N 1
ATOM 672 C CA . LEU A 1 89 ? -5.340 -1.379 9.281 1.00 96.81 89 LEU A CA 1
ATOM 673 C C . LEU A 1 89 ? -6.094 -1.294 7.956 1.00 96.81 89 LEU A C 1
ATOM 675 O O . LEU A 1 89 ? -7.322 -1.243 7.953 1.00 96.81 89 LEU A O 1
ATOM 679 N N . GLU A 1 90 ? -5.380 -1.317 6.839 1.00 96.81 90 GLU A N 1
ATOM 680 C CA . GLU A 1 90 ? -5.970 -1.547 5.524 1.00 96.81 90 GLU A CA 1
ATOM 681 C C . GLU A 1 90 ? -5.938 -3.045 5.216 1.00 96.81 90 GLU A C 1
ATOM 683 O O . GLU A 1 90 ? -4.894 -3.694 5.296 1.00 96.81 90 GLU A O 1
ATOM 688 N N . LEU A 1 91 ? -7.109 -3.604 4.928 1.00 95.44 91 LEU A N 1
ATOM 689 C CA . LEU A 1 91 ? -7.302 -5.020 4.663 1.00 95.44 91 LEU A CA 1
ATOM 690 C C . LEU A 1 91 ? -6.777 -5.404 3.269 1.00 95.44 91 LEU A C 1
ATOM 692 O O . LEU A 1 91 ? -6.722 -4.561 2.374 1.00 95.44 91 LEU A O 1
ATOM 696 N N . PRO A 1 92 ? -6.456 -6.690 3.050 1.00 93.94 92 PRO A N 1
ATOM 697 C CA . PRO A 1 92 ? -6.028 -7.175 1.746 1.00 93.94 92 PRO A CA 1
ATOM 698 C C . PRO A 1 92 ? -7.051 -6.957 0.633 1.00 93.94 92 PRO A C 1
ATOM 700 O O . PRO A 1 92 ? -8.263 -6.977 0.868 1.00 93.94 92 PRO A O 1
ATOM 703 N N . GLY A 1 93 ? -6.546 -6.836 -0.597 1.00 91.94 93 GLY A N 1
ATOM 704 C CA . GLY A 1 93 ? -7.340 -6.619 -1.803 1.00 91.94 93 GLY A CA 1
ATOM 705 C C . GLY A 1 93 ? -7.415 -5.168 -2.274 1.00 91.94 93 GLY A C 1
ATOM 706 O O . GLY A 1 93 ? -8.057 -4.913 -3.282 1.00 91.94 93 GLY A O 1
ATOM 707 N N . THR A 1 94 ? -6.787 -4.208 -1.596 1.00 92.81 94 THR A N 1
ATOM 708 C CA . THR A 1 94 ? -6.727 -2.803 -2.050 1.00 92.81 94 THR A CA 1
ATOM 709 C C . THR A 1 94 ? -5.315 -2.334 -2.375 1.00 92.81 94 THR A C 1
ATOM 711 O O . THR A 1 94 ? -5.163 -1.335 -3.078 1.00 92.81 94 THR A O 1
ATOM 714 N N . GLY A 1 95 ? -4.284 -3.026 -1.880 1.00 92.75 95 GLY A N 1
ATOM 715 C CA . GLY A 1 95 ? -2.880 -2.687 -2.113 1.00 92.75 95 GLY A CA 1
ATOM 716 C C . GLY A 1 95 ? -2.482 -1.275 -1.666 1.00 92.75 95 GLY A C 1
ATOM 717 O O . GLY A 1 95 ? -1.682 -0.634 -2.336 1.00 92.75 95 GLY A O 1
ATOM 718 N N . GLY A 1 96 ? -3.057 -0.758 -0.574 1.00 95.31 96 GLY A N 1
ATOM 719 C CA . GLY A 1 96 ? -2.709 0.559 -0.021 1.00 95.31 96 GLY A CA 1
ATOM 720 C C . GLY A 1 96 ? -3.422 1.746 -0.678 1.00 95.31 96 GLY A C 1
ATOM 721 O O . GLY A 1 96 ? -3.138 2.897 -0.348 1.00 95.31 96 GLY A O 1
ATOM 722 N N . GLN A 1 97 ? -4.341 1.507 -1.618 1.00 96.00 97 GLN A N 1
ATOM 723 C CA . GLN A 1 97 ? -5.062 2.573 -2.321 1.00 96.00 97 GLN A CA 1
ATOM 724 C C . GLN A 1 97 ? -5.952 3.426 -1.402 1.00 96.00 97 GLN A C 1
ATOM 726 O O . GLN A 1 97 ? -6.212 4.588 -1.732 1.00 96.00 97 GLN A O 1
ATOM 731 N N . LEU A 1 98 ? -6.455 2.874 -0.289 1.00 95.88 98 LEU A N 1
ATOM 732 C CA . LEU A 1 98 ? -7.260 3.643 0.667 1.00 95.88 98 LEU A CA 1
ATOM 733 C C . LEU A 1 98 ? -6.359 4.532 1.527 1.00 95.88 98 LEU A C 1
ATOM 735 O O . LEU A 1 98 ? -6.652 5.716 1.692 1.00 95.88 98 LEU A O 1
ATOM 739 N N . ALA A 1 99 ? -5.236 3.996 2.004 1.00 96.38 99 ALA A N 1
ATOM 740 C CA . ALA A 1 99 ? -4.217 4.747 2.719 1.00 96.38 99 ALA A CA 1
ATOM 741 C C . ALA A 1 99 ? -3.651 5.883 1.866 1.00 96.38 99 ALA A C 1
ATOM 743 O O . ALA A 1 99 ? -3.593 7.013 2.346 1.00 96.38 99 ALA A O 1
ATOM 744 N N . HIS A 1 100 ? -3.323 5.616 0.594 1.00 96.12 100 HIS A N 1
ATOM 745 C CA . HIS A 1 100 ? -2.883 6.642 -0.353 1.00 96.12 100 HIS A CA 1
ATOM 746 C C . HIS A 1 100 ? -3.865 7.811 -0.393 1.00 96.12 100 HIS A C 1
ATOM 748 O O . HIS A 1 100 ? -3.482 8.954 -0.171 1.00 96.12 100 HIS A O 1
ATOM 754 N N . HIS A 1 101 ? -5.149 7.511 -0.601 1.00 95.12 101 HIS A N 1
ATOM 755 C CA . HIS A 1 101 ? -6.181 8.535 -0.671 1.00 95.12 101 HIS A CA 1
ATOM 756 C C . HIS A 1 101 ? -6.293 9.344 0.622 1.00 95.12 101 HIS A C 1
ATOM 758 O O . HIS A 1 101 ? -6.420 10.563 0.571 1.00 95.12 101 HIS A O 1
ATOM 764 N N . VAL A 1 102 ? -6.244 8.697 1.788 1.00 95.44 102 VAL A N 1
ATOM 765 C CA . VAL A 1 102 ? -6.304 9.415 3.069 1.00 95.44 102 VAL A CA 1
ATOM 766 C C . VAL A 1 102 ? -5.092 10.326 3.240 1.00 95.44 102 VAL A C 1
ATOM 768 O O . VAL A 1 102 ? -5.267 11.483 3.604 1.00 95.44 102 VAL A O 1
ATOM 771 N N . VAL A 1 103 ? -3.884 9.838 2.958 1.00 95.38 103 VAL A N 1
ATOM 772 C CA . VAL A 1 103 ? -2.644 10.615 3.103 1.00 95.38 103 VAL A CA 1
ATOM 773 C C . VAL A 1 103 ? -2.623 11.817 2.155 1.00 95.38 103 VAL A C 1
ATOM 775 O O . VAL A 1 103 ? -2.251 12.911 2.568 1.00 95.38 103 VAL A O 1
ATOM 778 N N . THR A 1 104 ? -3.061 11.657 0.905 1.00 94.00 104 THR A N 1
ATOM 779 C CA . THR A 1 104 ? -3.035 12.751 -0.082 1.00 94.00 104 THR A CA 1
ATOM 780 C C . THR A 1 104 ? -4.153 13.771 0.102 1.00 94.00 104 THR A C 1
ATOM 782 O O . THR A 1 104 ? -4.009 14.918 -0.318 1.00 94.00 104 THR A O 1
ATOM 785 N N . THR A 1 105 ? -5.264 13.392 0.741 1.00 93.44 105 THR A N 1
ATOM 786 C CA . THR A 1 105 ? -6.417 14.288 0.941 1.00 93.44 105 THR A CA 1
ATOM 787 C C . THR A 1 105 ? -6.520 14.872 2.347 1.00 93.44 105 THR A C 1
ATOM 789 O O . THR A 1 105 ? -7.253 15.844 2.545 1.00 93.44 105 THR A O 1
ATOM 792 N N . GLN A 1 106 ? -5.813 14.314 3.334 1.00 94.38 106 GLN A N 1
ATOM 793 C CA . GLN A 1 106 ? -5.888 14.747 4.729 1.00 94.38 106 GLN A CA 1
ATOM 794 C C . GLN A 1 106 ? -4.527 15.218 5.242 1.00 94.38 106 GLN A C 1
ATOM 796 O O . GLN A 1 106 ? -3.589 14.444 5.409 1.00 94.38 106 GLN A O 1
ATOM 801 N N . GLU A 1 107 ? -4.445 16.509 5.559 1.00 92.88 107 GLU A N 1
ATOM 802 C CA . GLU A 1 107 ? -3.226 17.134 6.066 1.00 92.88 107 GLU A CA 1
ATOM 803 C C . GLU A 1 107 ? -2.773 16.534 7.410 1.00 92.88 107 GLU A C 1
ATOM 805 O O . GLU A 1 107 ? -3.578 16.287 8.314 1.00 92.88 107 GLU A O 1
ATOM 810 N N . GLY A 1 108 ? -1.460 16.334 7.551 1.00 93.50 108 GLY A N 1
ATOM 811 C CA . GLY A 1 108 ? -0.830 15.849 8.781 1.00 93.50 108 GLY A CA 1
ATOM 812 C C . GLY A 1 108 ? -0.951 14.342 9.016 1.00 93.50 108 GLY A C 1
ATOM 813 O O . GLY A 1 108 ? -0.550 13.869 10.078 1.00 93.50 108 GLY A O 1
ATOM 814 N N . ILE A 1 109 ? -1.493 13.587 8.059 1.00 96.25 109 ILE A N 1
ATOM 815 C CA . ILE A 1 109 ? -1.525 12.125 8.102 1.00 96.25 109 ILE A CA 1
ATOM 816 C C . ILE A 1 109 ? -0.353 11.579 7.295 1.00 96.25 109 ILE A C 1
ATOM 818 O O . ILE A 1 109 ? -0.221 11.874 6.113 1.00 96.25 109 ILE A O 1
ATOM 822 N N . TYR A 1 110 ? 0.480 10.758 7.930 1.00 94.25 110 TYR A N 1
ATOM 823 C CA . TYR A 1 110 ? 1.639 10.142 7.291 1.00 94.25 110 TYR A CA 1
ATOM 824 C C . TYR A 1 110 ? 1.468 8.630 7.208 1.00 94.25 110 TYR A C 1
ATOM 826 O O . TYR A 1 110 ? 1.005 7.987 8.156 1.00 94.25 110 TYR A O 1
ATOM 834 N N . PHE A 1 111 ? 1.853 8.064 6.064 1.00 94.94 111 PHE A N 1
ATOM 835 C CA . PHE A 1 111 ? 1.629 6.657 5.744 1.00 94.94 111 PHE A CA 1
ATOM 836 C C . PHE A 1 111 ? 2.262 5.719 6.778 1.00 94.94 111 PHE A C 1
ATOM 838 O O . PHE A 1 111 ? 1.576 4.872 7.342 1.00 94.94 111 PHE A O 1
ATOM 845 N N . GLN A 1 112 ? 3.538 5.939 7.093 1.00 93.19 112 GLN A N 1
ATOM 846 C CA . GLN A 1 112 ? 4.323 5.148 8.042 1.00 93.19 112 GLN A CA 1
ATOM 847 C C . GLN A 1 112 ? 3.846 5.245 9.497 1.00 93.19 112 GLN A C 1
ATOM 849 O O . GLN A 1 112 ? 4.094 4.335 10.286 1.00 93.19 112 GLN A O 1
ATOM 854 N N . ASP A 1 113 ? 3.165 6.335 9.857 1.00 93.88 113 ASP A N 1
ATOM 855 C CA . ASP A 1 113 ? 2.758 6.587 11.239 1.00 93.88 113 ASP A CA 1
ATOM 856 C C . ASP A 1 113 ? 1.360 6.048 11.527 1.00 93.88 113 ASP A C 1
ATOM 858 O O . ASP A 1 113 ? 1.093 5.587 12.639 1.00 93.88 113 ASP A O 1
ATOM 862 N N . VAL A 1 114 ? 0.463 6.106 10.543 1.00 96.62 114 VAL A N 1
ATOM 863 C CA . VAL A 1 114 ? -0.957 5.800 10.743 1.00 96.62 114 VAL A CA 1
ATOM 864 C C . VAL A 1 114 ? -1.326 4.423 10.214 1.00 96.62 114 VAL A C 1
ATOM 866 O O . VAL A 1 114 ? -2.156 3.758 10.829 1.00 96.62 114 VAL A O 1
ATOM 869 N N . PHE A 1 115 ? -0.726 3.965 9.118 1.00 97.00 115 PHE A N 1
ATOM 870 C CA . PHE A 1 115 ? -1.231 2.797 8.404 1.00 97.00 115 PHE A CA 1
ATOM 871 C C . PHE A 1 115 ? -0.430 1.528 8.662 1.00 97.00 115 PHE A C 1
ATOM 873 O O . PHE A 1 115 ? 0.773 1.544 8.890 1.00 97.00 115 PHE A O 1
ATOM 880 N N . THR A 1 116 ? -1.125 0.401 8.577 1.00 96.56 116 THR A N 1
ATOM 881 C CA . THR A 1 116 ? -0.567 -0.912 8.269 1.00 96.56 116 THR A CA 1
ATOM 882 C C . THR A 1 116 ? -1.373 -1.495 7.117 1.00 96.56 116 THR A C 1
ATOM 884 O O . THR A 1 116 ? -2.593 -1.589 7.220 1.00 96.56 116 THR A O 1
ATOM 887 N N . VAL A 1 117 ? -0.717 -1.875 6.022 1.00 96.31 117 VAL A N 1
ATOM 888 C CA . VAL A 1 117 ? -1.367 -2.459 4.842 1.00 96.31 117 VAL A CA 1
ATOM 889 C C . VAL A 1 117 ? -1.161 -3.964 4.856 1.00 96.31 117 VAL A C 1
ATOM 891 O O . VAL A 1 117 ? -0.038 -4.448 4.718 1.00 96.31 117 VAL A O 1
ATOM 894 N N . ALA A 1 118 ? -2.243 -4.714 5.029 1.00 94.56 118 ALA A N 1
ATOM 895 C CA . ALA A 1 118 ? -2.211 -6.160 4.918 1.00 94.56 118 ALA A CA 1
ATOM 896 C C . ALA A 1 118 ? -2.344 -6.585 3.454 1.00 94.56 118 ALA A C 1
ATOM 898 O O . ALA A 1 118 ? -3.244 -6.150 2.747 1.00 94.56 118 ALA A O 1
ATOM 899 N N . CYS A 1 119 ? -1.461 -7.472 3.013 1.00 92.50 119 CYS A N 1
ATOM 900 C CA . CYS A 1 119 ? -1.396 -7.982 1.653 1.00 92.50 119 CYS A CA 1
ATOM 901 C C . CYS A 1 119 ? -1.716 -9.475 1.632 1.00 92.50 119 CYS A C 1
ATOM 903 O O . CYS A 1 119 ? -1.175 -10.256 2.420 1.00 92.50 119 CYS A O 1
ATOM 905 N N . ARG A 1 120 ? -2.584 -9.879 0.701 1.00 88.00 120 ARG A N 1
ATOM 906 C CA . ARG A 1 120 ? -2.960 -11.280 0.493 1.00 88.00 120 ARG A CA 1
ATOM 907 C C . ARG A 1 120 ? -1.861 -12.035 -0.235 1.00 88.00 120 ARG A C 1
ATOM 909 O O . ARG A 1 120 ? -1.580 -13.187 0.080 1.00 88.00 120 ARG A O 1
ATOM 916 N N . ASP A 1 121 ? -1.305 -11.401 -1.256 1.00 87.00 121 ASP A N 1
ATOM 917 C CA . ASP A 1 121 ? -0.312 -11.984 -2.140 1.00 87.00 121 ASP A CA 1
ATOM 918 C C . ASP A 1 121 ? 0.639 -10.908 -2.681 1.00 87.00 121 ASP A C 1
ATOM 920 O O . ASP A 1 121 ? 0.646 -9.756 -2.234 1.00 87.00 121 ASP A O 1
ATOM 924 N N . TRP A 1 122 ? 1.475 -11.303 -3.640 1.00 87.56 122 TRP A N 1
ATOM 925 C CA . TRP A 1 122 ? 2.464 -10.421 -4.241 1.00 87.56 122 TRP A CA 1
ATOM 926 C C . TRP A 1 122 ? 1.841 -9.224 -4.969 1.00 87.56 122 TRP A C 1
ATOM 928 O O . TRP A 1 122 ? 2.501 -8.199 -5.058 1.00 87.56 122 TRP A O 1
ATOM 938 N N . ARG A 1 123 ? 0.596 -9.307 -5.459 1.00 90.50 123 ARG A N 1
ATOM 939 C CA . ARG A 1 123 ? -0.054 -8.211 -6.196 1.00 90.50 123 ARG A CA 1
ATOM 940 C C . ARG A 1 123 ? -0.385 -7.064 -5.259 1.00 90.50 123 ARG A C 1
ATOM 942 O O . ARG A 1 123 ? -0.009 -5.926 -5.534 1.00 90.50 123 ARG A O 1
ATOM 949 N N . ASP A 1 124 ? -1.017 -7.383 -4.128 1.00 91.75 124 ASP A N 1
ATOM 950 C CA . ASP A 1 124 ? -1.268 -6.415 -3.056 1.00 91.75 124 ASP A CA 1
ATOM 951 C C . ASP A 1 124 ? 0.047 -5.798 -2.574 1.00 91.75 124 ASP A C 1
ATOM 953 O O . ASP A 1 124 ? 0.141 -4.583 -2.416 1.00 91.75 124 ASP A O 1
ATOM 957 N N . PHE A 1 125 ? 1.066 -6.637 -2.365 1.00 91.69 125 PHE A N 1
ATOM 958 C CA . PHE A 1 125 ? 2.376 -6.195 -1.896 1.00 91.69 125 PHE A CA 1
ATOM 959 C C . PHE A 1 125 ? 3.050 -5.245 -2.891 1.00 91.69 125 PHE A C 1
ATOM 961 O O . PHE A 1 125 ? 3.492 -4.162 -2.512 1.00 91.69 125 PHE A O 1
ATOM 968 N N . THR A 1 126 ? 3.083 -5.605 -4.177 1.00 91.06 126 THR A N 1
ATOM 969 C CA . THR A 1 126 ? 3.634 -4.753 -5.233 1.00 91.06 126 THR A CA 1
ATOM 970 C C . THR A 1 126 ? 2.922 -3.407 -5.262 1.00 91.06 126 THR A C 1
ATOM 972 O O . THR A 1 126 ? 3.593 -2.379 -5.235 1.00 91.06 126 THR A O 1
ATOM 975 N N . LEU A 1 127 ? 1.587 -3.372 -5.239 1.00 94.62 127 LEU A N 1
ATOM 976 C CA . LEU A 1 127 ? 0.878 -2.093 -5.245 1.00 94.62 127 LEU A CA 1
ATOM 977 C C . LEU A 1 127 ? 1.136 -1.278 -3.968 1.00 94.62 127 LEU A C 1
ATOM 979 O O . LEU A 1 127 ? 1.407 -0.086 -4.068 1.00 94.62 127 LEU A O 1
ATOM 983 N N . ALA A 1 128 ? 1.143 -1.909 -2.791 1.00 94.75 128 ALA A N 1
ATOM 984 C CA . ALA A 1 128 ? 1.382 -1.221 -1.521 1.00 94.75 128 ALA A CA 1
ATOM 985 C C . ALA A 1 128 ? 2.791 -0.611 -1.439 1.00 94.75 128 ALA A C 1
ATOM 987 O O . ALA A 1 128 ? 2.981 0.476 -0.892 1.00 94.75 128 ALA A O 1
ATOM 988 N N . THR A 1 129 ? 3.788 -1.283 -2.016 1.00 92.56 129 THR A N 1
ATOM 989 C CA . THR A 1 129 ? 5.149 -0.737 -2.113 1.00 92.56 129 THR A CA 1
ATOM 990 C C . THR A 1 129 ? 5.247 0.396 -3.138 1.00 92.56 129 THR A C 1
ATOM 992 O O . THR A 1 129 ? 5.939 1.373 -2.873 1.00 92.56 129 THR A O 1
ATOM 995 N N . LEU A 1 130 ? 4.499 0.350 -4.248 1.00 93.06 130 LEU A N 1
ATOM 996 C CA . LEU A 1 130 ? 4.392 1.482 -5.179 1.00 93.06 130 LEU A CA 1
ATO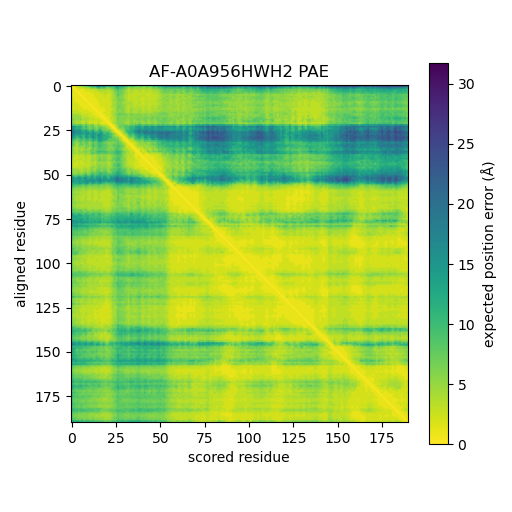M 997 C C . LEU A 1 130 ? 3.689 2.690 -4.549 1.00 93.06 130 LEU A C 1
ATOM 999 O O . LEU A 1 130 ? 4.121 3.816 -4.766 1.00 93.06 130 LEU A O 1
ATOM 1003 N N . VAL A 1 131 ? 2.658 2.466 -3.729 1.00 95.19 131 VAL A N 1
ATOM 1004 C CA . VAL A 1 131 ? 2.024 3.522 -2.923 1.00 95.19 131 VAL A CA 1
ATOM 1005 C C . VAL A 1 131 ? 3.051 4.182 -2.002 1.00 95.19 131 VAL A C 1
ATOM 1007 O O . VAL A 1 131 ? 3.093 5.403 -1.912 1.00 95.19 131 VAL A O 1
ATOM 1010 N N . ALA A 1 132 ? 3.910 3.400 -1.346 1.00 93.75 132 ALA A N 1
ATOM 1011 C CA . ALA A 1 132 ? 4.962 3.951 -0.496 1.00 93.75 132 ALA A CA 1
ATOM 1012 C C . ALA A 1 132 ? 5.946 4.840 -1.277 1.00 93.75 132 ALA A C 1
ATOM 1014 O O . ALA A 1 132 ? 6.313 5.911 -0.794 1.00 93.75 132 ALA A O 1
ATOM 1015 N N . VAL A 1 133 ? 6.331 4.413 -2.485 1.00 91.94 133 VAL A N 1
ATOM 1016 C CA . VAL A 1 133 ? 7.191 5.192 -3.389 1.00 91.94 133 VAL A CA 1
ATOM 1017 C C . VAL A 1 133 ? 6.515 6.502 -3.787 1.00 91.94 133 VAL A C 1
ATOM 1019 O O . VAL A 1 133 ? 7.142 7.553 -3.681 1.00 91.94 133 VAL A O 1
ATOM 1022 N N . GLU A 1 134 ? 5.243 6.453 -4.188 1.00 92.75 134 GLU A N 1
ATOM 1023 C CA . GLU A 1 134 ? 4.472 7.637 -4.592 1.00 92.75 134 GLU A CA 1
ATOM 1024 C C . GLU A 1 134 ? 4.342 8.653 -3.449 1.00 92.75 134 GLU A C 1
ATOM 1026 O O . GLU A 1 134 ? 4.454 9.859 -3.650 1.00 92.75 134 GLU A O 1
ATOM 1031 N N . LEU A 1 135 ? 4.194 8.166 -2.215 1.00 92.94 135 LEU A N 1
ATOM 1032 C CA . LEU A 1 135 ? 4.149 8.999 -1.011 1.00 92.94 135 LEU A CA 1
ATOM 1033 C C . LEU A 1 135 ? 5.537 9.463 -0.534 1.00 92.94 135 LEU A C 1
ATOM 1035 O O . LEU A 1 135 ? 5.641 10.105 0.511 1.00 92.94 135 LEU A O 1
ATOM 1039 N N . GLY A 1 136 ? 6.607 9.138 -1.265 1.00 89.94 136 GLY A N 1
ATOM 1040 C CA . GLY A 1 136 ? 7.977 9.533 -0.937 1.00 89.94 136 GLY A CA 1
ATOM 1041 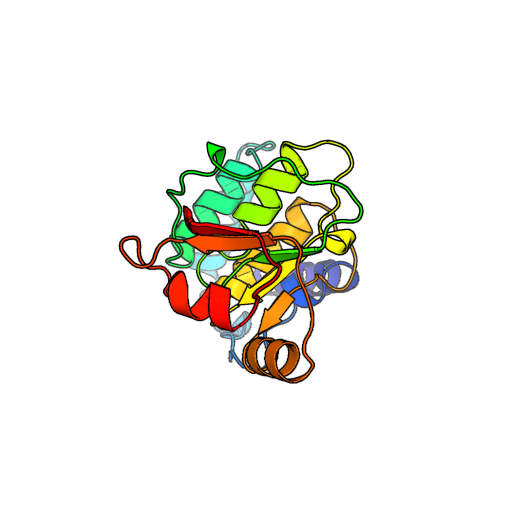C C . GLY A 1 136 ? 8.532 8.881 0.333 1.00 89.94 136 GLY A C 1
ATOM 1042 O O . GLY A 1 136 ? 9.490 9.392 0.916 1.00 89.94 136 GLY A O 1
ATOM 1043 N N . LEU A 1 137 ? 7.947 7.769 0.789 1.00 89.88 137 LEU A N 1
ATOM 1044 C CA . LEU A 1 137 ? 8.385 7.089 2.005 1.00 89.88 137 LEU A CA 1
ATOM 1045 C C . LEU A 1 137 ? 9.711 6.373 1.759 1.00 89.88 137 LEU A C 1
ATOM 1047 O O . LEU A 1 137 ? 9.726 5.351 1.090 1.00 89.88 137 LEU A O 1
ATOM 1051 N N . ALA A 1 138 ? 10.810 6.853 2.334 1.00 82.31 138 ALA A N 1
ATOM 1052 C CA . ALA A 1 138 ? 12.077 6.126 2.313 1.00 82.31 138 ALA A CA 1
ATOM 1053 C C . ALA A 1 138 ? 12.094 4.993 3.357 1.00 82.31 138 ALA A C 1
ATOM 1055 O O . ALA A 1 138 ? 11.651 5.175 4.493 1.00 82.31 138 ALA A O 1
ATOM 1056 N N . GLY A 1 139 ? 12.677 3.845 3.003 1.00 80.06 139 GLY A N 1
ATOM 1057 C CA . GLY A 1 139 ? 12.886 2.729 3.929 1.00 80.06 139 GLY A CA 1
ATOM 1058 C C . GLY A 1 139 ? 11.795 1.658 3.878 1.00 80.06 139 GLY A C 1
ATOM 1059 O O . GLY A 1 139 ? 11.378 1.234 2.803 1.00 80.06 139 GLY A O 1
ATOM 1060 N N . GLN A 1 140 ? 11.405 1.131 5.044 1.00 84.00 140 GLN A N 1
ATOM 1061 C CA . GLN A 1 140 ? 10.483 -0.003 5.124 1.00 84.00 140 GLN A CA 1
ATOM 1062 C C . GLN A 1 140 ? 9.025 0.482 5.187 1.00 84.00 140 GLN A C 1
ATOM 1064 O O . GLN A 1 140 ? 8.629 1.049 6.208 1.00 84.00 140 GLN A O 1
ATOM 1069 N N . PRO A 1 141 ? 8.204 0.252 4.144 1.00 87.50 141 PRO A N 1
ATOM 1070 C CA . PRO A 1 141 ? 6.790 0.583 4.201 1.00 87.50 141 PRO A CA 1
ATOM 1071 C C . PRO A 1 141 ? 6.050 -0.299 5.216 1.00 87.50 141 PRO A C 1
ATOM 1073 O O . PRO A 1 141 ? 6.454 -1.447 5.438 1.00 87.50 141 PRO A O 1
ATOM 1076 N N . PRO A 1 142 ? 4.954 0.198 5.819 1.00 91.75 142 PRO A N 1
ATOM 1077 C CA . PRO A 1 142 ? 4.200 -0.520 6.842 1.00 91.75 142 PRO A CA 1
ATOM 1078 C C . PRO A 1 142 ? 3.289 -1.588 6.214 1.00 91.75 142 PRO A C 1
ATOM 1080 O O . PRO A 1 142 ? 2.066 -1.543 6.321 1.00 91.75 142 PRO A O 1
ATOM 1083 N N . VAL A 1 143 ? 3.891 -2.541 5.508 1.00 91.56 143 VAL A N 1
ATOM 1084 C CA . VAL A 1 143 ? 3.208 -3.588 4.748 1.00 91.56 143 VAL A CA 1
ATOM 1085 C C . VAL A 1 143 ? 3.441 -4.937 5.415 1.00 91.56 143 VAL A C 1
ATOM 1087 O O . VAL A 1 143 ? 4.566 -5.266 5.792 1.00 91.56 143 VAL A O 1
ATOM 1090 N N . VAL A 1 144 ? 2.387 -5.740 5.533 1.00 90.81 144 VAL A N 1
ATOM 1091 C CA . VAL A 1 144 ? 2.437 -7.083 6.120 1.00 90.81 144 VAL A CA 1
ATOM 1092 C C . VAL A 1 144 ? 1.833 -8.106 5.163 1.00 90.81 144 VAL A C 1
ATOM 1094 O O . VAL A 1 144 ? 0.786 -7.863 4.577 1.00 90.81 144 VAL A O 1
ATOM 1097 N N . ILE A 1 145 ? 2.468 -9.269 5.010 1.00 85.62 145 ILE A N 1
ATOM 1098 C CA . ILE A 1 145 ? 1.938 -10.404 4.232 1.00 85.62 145 ILE A CA 1
ATOM 1099 C C . ILE A 1 145 ? 1.504 -11.502 5.213 1.00 85.62 145 ILE A C 1
ATOM 1101 O O . ILE A 1 145 ? 2.143 -11.700 6.252 1.00 85.62 145 ILE A O 1
ATOM 1105 N N . ASP A 1 146 ? 0.415 -12.214 4.916 1.00 71.06 146 ASP A N 1
ATOM 1106 C CA . ASP A 1 146 ? -0.012 -13.384 5.702 1.00 71.06 146 ASP A CA 1
ATOM 1107 C C . ASP A 1 146 ? 1.153 -14.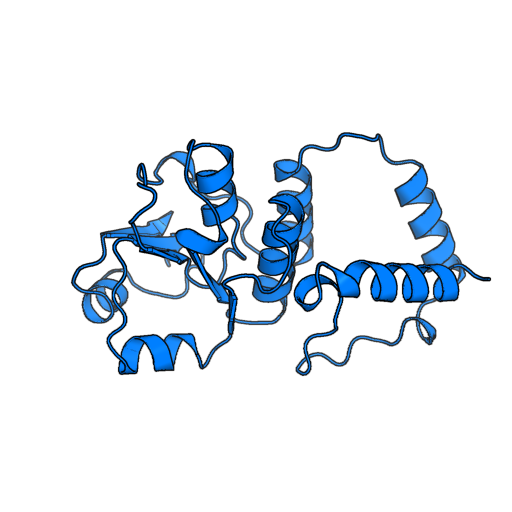400 5.843 1.00 71.06 146 ASP A C 1
ATOM 1109 O O . ASP A 1 146 ? 1.855 -14.660 4.860 1.00 71.06 146 ASP A O 1
ATOM 1113 N N . PRO A 1 147 ? 1.440 -14.937 7.050 1.00 74.88 147 PRO A N 1
ATOM 1114 C CA . PRO A 1 147 ? 0.595 -14.974 8.250 1.00 74.88 147 PRO A CA 1
ATOM 1115 C C . PRO A 1 147 ? 0.767 -13.841 9.258 1.00 74.88 147 PRO A C 1
ATOM 1117 O O . PRO A 1 147 ? 0.259 -13.960 10.376 1.00 74.88 147 PRO A O 1
ATOM 1120 N N . GLU A 1 148 ? 1.431 -12.735 8.924 1.00 82.56 148 GLU A N 1
ATOM 1121 C CA . GLU A 1 148 ? 1.676 -11.688 9.922 1.00 82.56 148 GLU A CA 1
ATOM 1122 C C . GLU A 1 148 ? 0.377 -11.024 10.404 1.00 82.56 148 GLU A C 1
ATOM 1124 O O . GLU A 1 148 ? 0.209 -10.863 11.608 1.00 82.56 148 GLU A O 1
ATOM 1129 N N . LEU A 1 149 ? -0.616 -10.795 9.533 1.00 83.06 149 LEU A N 1
ATOM 1130 C CA . LEU A 1 149 ? -1.942 -10.315 9.961 1.00 83.06 149 LEU A CA 1
ATOM 1131 C C . LEU A 1 149 ? -2.588 -11.253 10.999 1.00 83.06 149 LEU A C 1
ATOM 1133 O O . LEU A 1 149 ? -3.167 -10.819 11.998 1.00 83.06 149 LEU A O 1
ATOM 1137 N N . SER A 1 150 ? -2.467 -12.565 10.794 1.00 84.06 150 SER A N 1
ATOM 1138 C CA . SER A 1 150 ? -2.952 -13.569 11.745 1.00 84.06 150 SER A CA 1
ATOM 1139 C C . SER A 1 150 ? -2.204 -13.506 13.080 1.00 84.06 150 SER A C 1
ATOM 1141 O O . SER A 1 150 ? -2.823 -13.633 14.138 1.00 84.06 150 SER A O 1
ATOM 1143 N N . ARG A 1 151 ? -0.897 -13.226 13.056 1.00 85.25 151 ARG A N 1
ATOM 1144 C CA . ARG A 1 151 ? -0.095 -13.033 14.270 1.00 85.25 151 ARG A CA 1
ATOM 1145 C C . ARG A 1 151 ? -0.449 -11.744 15.003 1.00 85.25 151 ARG A C 1
ATOM 1147 O O . ARG A 1 151 ? -0.620 -11.804 16.217 1.00 85.25 151 ARG A O 1
ATOM 1154 N N . MET A 1 152 ? -0.631 -10.626 14.303 1.00 85.69 152 MET A N 1
ATOM 1155 C CA . MET A 1 152 ? -1.049 -9.347 14.898 1.00 85.69 152 MET A CA 1
ATOM 1156 C C . MET A 1 152 ? -2.3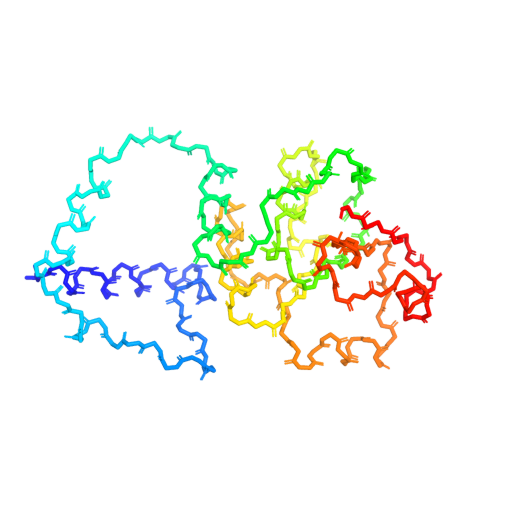74 -9.503 15.652 1.00 85.69 152 MET A C 1
ATOM 1158 O O . MET A 1 152 ? -2.488 -9.101 16.811 1.00 85.69 152 MET A O 1
ATOM 1162 N N . ARG A 1 153 ? -3.339 -10.219 15.050 1.00 84.94 153 ARG A N 1
ATOM 1163 C CA . ARG A 1 153 ? -4.593 -10.601 15.723 1.00 84.94 153 ARG A CA 1
ATOM 1164 C C . ARG A 1 153 ? -4.340 -11.413 16.994 1.00 84.94 153 ARG A C 1
ATOM 1166 O O . ARG A 1 153 ? -4.914 -11.109 18.033 1.00 84.94 153 ARG A O 1
ATOM 1173 N N . SER A 1 154 ? -3.463 -12.418 16.939 1.00 85.19 154 SER A N 1
ATOM 1174 C CA . SER A 1 154 ? -3.149 -13.263 18.105 1.00 85.19 154 SER A CA 1
ATOM 1175 C C . SER A 1 154 ? -2.432 -12.519 19.240 1.00 85.19 154 SER A C 1
ATOM 1177 O O . SER A 1 154 ? -2.627 -12.853 20.405 1.00 85.19 154 SER A O 1
ATOM 1179 N N . ARG A 1 155 ? -1.639 -11.487 18.913 1.00 86.44 155 ARG A N 1
ATOM 1180 C CA . ARG A 1 155 ? -0.977 -10.603 19.886 1.00 86.44 155 ARG A CA 1
ATOM 1181 C C . ARG A 1 155 ? -1.935 -9.568 20.486 1.00 86.44 155 ARG A C 1
ATOM 1183 O O . ARG A 1 155 ? -1.569 -8.891 21.442 1.00 86.44 155 ARG A O 1
ATOM 1190 N N . GLY A 1 156 ? -3.149 -9.453 19.945 1.00 83.44 156 GLY A N 1
ATOM 1191 C CA . GLY A 1 156 ? -4.152 -8.497 20.397 1.00 83.44 156 GLY A CA 1
ATOM 1192 C C . GLY A 1 156 ? -3.853 -7.058 19.985 1.00 83.44 156 GLY A C 1
ATOM 1193 O O . GLY A 1 156 ? -4.309 -6.141 20.671 1.00 83.44 156 GLY A O 1
ATOM 1194 N N . GLU A 1 157 ? -3.104 -6.849 18.895 1.00 88.62 157 GLU A N 1
ATOM 1195 C CA . GLU A 1 157 ? -2.866 -5.508 18.354 1.00 88.62 157 GLU A CA 1
ATOM 1196 C C . GLU A 1 157 ? -4.196 -4.802 18.064 1.00 88.62 157 GLU A C 1
ATOM 1198 O O . GLU A 1 157 ? -5.159 -5.407 17.584 1.00 88.62 157 GLU A O 1
ATOM 1203 N N . GLN A 1 158 ? -4.267 -3.524 18.428 1.00 90.44 158 GLN A N 1
ATOM 1204 C CA . GLN A 1 158 ? -5.483 -2.724 18.340 1.00 90.44 158 GLN A CA 1
ATOM 1205 C C . GLN A 1 158 ? -5.323 -1.659 17.264 1.00 90.44 158 GLN A C 1
ATOM 1207 O O . GLN A 1 158 ? -4.268 -1.041 17.142 1.00 90.44 158 GLN A O 1
ATOM 1212 N N . PHE A 1 159 ? -6.412 -1.413 16.547 1.00 95.44 159 PHE A N 1
ATOM 1213 C CA . PHE A 1 159 ? -6.521 -0.351 15.560 1.00 95.44 159 PHE A CA 1
ATOM 1214 C C . PHE A 1 159 ? -7.719 0.526 15.901 1.00 95.44 159 PHE A C 1
ATOM 1216 O O . PHE A 1 159 ? -8.726 0.040 16.418 1.00 95.44 159 PHE A O 1
ATOM 1223 N N . ASP A 1 160 ? -7.620 1.809 15.583 1.00 96.81 160 ASP A N 1
ATOM 1224 C CA . ASP A 1 160 ? -8.747 2.735 15.637 1.00 96.81 160 ASP A CA 1
ATOM 1225 C C . ASP A 1 160 ? -9.644 2.565 14.405 1.00 96.81 160 ASP A C 1
ATOM 1227 O O . ASP A 1 160 ? -10.862 2.713 14.502 1.00 96.81 160 ASP A O 1
ATOM 1231 N N . TYR A 1 161 ? -9.054 2.218 13.255 1.00 97.19 161 TYR A N 1
ATOM 1232 C CA . TYR A 1 161 ? -9.759 2.016 11.989 1.00 97.19 161 TYR A CA 1
ATOM 1233 C C . TYR A 1 161 ? -9.351 0.708 11.321 1.00 97.19 161 TYR A C 1
ATOM 1235 O O . TYR A 1 161 ? -8.174 0.359 11.275 1.00 97.19 161 TYR A O 1
ATOM 1243 N N . VAL A 1 162 ? -10.331 0.016 10.748 1.00 96.19 162 VAL A N 1
ATOM 1244 C CA . VAL A 1 162 ? -10.110 -1.100 9.825 1.00 96.19 162 VAL A CA 1
ATOM 1245 C C . VAL A 1 162 ? -10.792 -0.737 8.516 1.00 96.19 162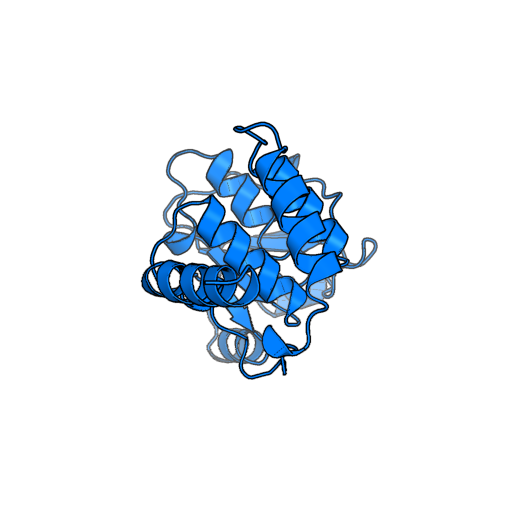 VAL A C 1
ATOM 1247 O O . VAL A 1 162 ? -12.010 -0.572 8.484 1.00 96.19 162 VAL A O 1
ATOM 1250 N N . LEU A 1 163 ? -10.002 -0.567 7.463 1.00 96.31 163 LEU A N 1
ATOM 1251 C CA . LEU A 1 163 ? -10.448 -0.136 6.143 1.00 96.31 163 LEU A CA 1
ATOM 1252 C C . LEU A 1 163 ? -10.372 -1.301 5.163 1.00 96.31 163 LEU A C 1
ATOM 1254 O O . LEU A 1 163 ? -9.415 -2.066 5.198 1.00 96.31 163 LEU A O 1
ATOM 1258 N N . GLY A 1 164 ? -11.320 -1.414 4.244 1.00 94.94 164 GLY A N 1
ATOM 1259 C CA . GLY A 1 164 ? -11.228 -2.407 3.179 1.00 94.94 164 GLY A CA 1
ATOM 1260 C C . GLY A 1 164 ? -12.371 -2.311 2.190 1.00 94.94 164 GLY A C 1
ATOM 1261 O O . GLY A 1 164 ? -13.148 -1.362 2.215 1.00 94.94 164 GLY A O 1
ATOM 1262 N N . VAL A 1 165 ? -12.472 -3.313 1.327 1.00 93.69 165 VAL A N 1
ATOM 1263 C CA . VAL A 1 165 ? -13.583 -3.456 0.382 1.00 93.69 165 VAL A CA 1
ATOM 1264 C C . VAL A 1 165 ? -14.662 -4.326 1.012 1.00 93.69 165 VAL A C 1
ATOM 1266 O O . VAL A 1 165 ? -14.352 -5.297 1.705 1.00 93.69 165 VAL A O 1
ATOM 1269 N N . ALA A 1 166 ? -15.926 -3.985 0.776 1.00 91.88 166 ALA A N 1
ATOM 1270 C CA . ALA A 1 166 ? -17.047 -4.803 1.226 1.00 91.88 166 ALA A CA 1
ATOM 1271 C C . ALA A 1 166 ? -17.077 -6.171 0.511 1.00 91.88 166 ALA A C 1
ATOM 1273 O O . ALA A 1 166 ? -16.666 -6.294 -0.647 1.00 91.88 166 ALA A O 1
ATOM 1274 N N . GLN A 1 167 ? -17.540 -7.226 1.186 1.00 90.94 167 GLN A N 1
ATOM 1275 C CA . GLN A 1 167 ? -17.462 -8.599 0.665 1.00 90.94 167 GLN A CA 1
ATOM 1276 C C . GLN A 1 167 ? -18.240 -8.762 -0.652 1.00 90.94 167 GLN A C 1
ATOM 1278 O O . GLN A 1 167 ? -17.761 -9.389 -1.595 1.00 90.94 167 GLN A O 1
ATOM 1283 N N . GLU A 1 168 ? -19.393 -8.106 -0.768 1.00 87.69 168 GLU A N 1
ATOM 1284 C CA . GLU A 1 168 ? -20.221 -8.064 -1.974 1.00 87.69 168 GLU A CA 1
ATOM 1285 C C . GLU A 1 168 ? -19.541 -7.370 -3.168 1.00 87.69 168 GLU A C 1
ATOM 1287 O O . GLU A 1 168 ? -19.963 -7.546 -4.310 1.00 87.69 168 GLU A O 1
ATOM 1292 N N . LYS A 1 169 ? -18.466 -6.613 -2.916 1.00 85.25 169 LYS A N 1
ATOM 1293 C CA . LYS A 1 169 ? -17.620 -5.960 -3.925 1.00 85.25 169 LYS A CA 1
ATOM 1294 C C . LYS A 1 169 ? -16.271 -6.665 -4.121 1.00 85.25 169 LYS A C 1
ATOM 1296 O O . LYS A 1 169 ? -15.411 -6.142 -4.826 1.00 85.25 169 LYS A O 1
ATOM 1301 N N . GLY A 1 170 ? -16.084 -7.848 -3.528 1.00 85.62 170 GLY A N 1
ATOM 1302 C CA . GLY A 1 170 ? -14.868 -8.659 -3.653 1.00 85.62 170 GLY A CA 1
ATOM 1303 C C . GLY A 1 170 ? -13.915 -8.592 -2.456 1.00 85.62 170 GLY A C 1
ATOM 1304 O O . GLY A 1 170 ? -12.806 -9.120 -2.541 1.00 85.62 170 GLY A O 1
ATOM 1305 N N . GLY A 1 171 ? -14.324 -7.971 -1.345 1.00 90.00 171 GLY A N 1
ATOM 1306 C CA . GLY A 1 171 ? -13.589 -8.009 -0.081 1.00 90.00 171 GLY A CA 1
ATOM 1307 C C . GLY A 1 171 ? -13.503 -9.412 0.529 1.00 90.00 171 GLY A C 1
ATOM 1308 O O . GLY A 1 171 ? -14.353 -10.268 0.291 1.00 90.00 171 GLY A O 1
ATOM 1309 N N . LEU A 1 172 ? -12.470 -9.656 1.341 1.00 89.62 172 LEU A N 1
ATOM 1310 C CA . LEU A 1 172 ? -12.215 -10.983 1.925 1.00 89.62 172 LEU A CA 1
ATOM 1311 C C . LEU A 1 172 ? -12.967 -11.264 3.227 1.00 89.62 172 LEU A C 1
ATOM 1313 O O . LEU A 1 172 ? -13.135 -12.428 3.585 1.00 89.62 172 LEU A O 1
ATOM 1317 N N . TYR A 1 173 ? -13.354 -10.224 3.962 1.00 91.12 173 TYR A N 1
ATOM 1318 C CA . TYR A 1 173 ? -13.838 -10.356 5.333 1.00 91.12 173 TYR A CA 1
ATOM 1319 C C . TYR A 1 173 ? -15.251 -9.810 5.476 1.00 91.12 173 TYR A C 1
ATOM 1321 O O . TYR A 1 173 ? -15.572 -8.744 4.953 1.00 91.12 173 TYR A O 1
ATOM 1329 N N . GLU A 1 174 ? -16.064 -10.518 6.252 1.00 92.88 174 GLU A N 1
ATOM 1330 C CA . GLU A 1 174 ? -17.352 -10.015 6.710 1.00 92.88 174 GLU A CA 1
ATOM 1331 C C . GLU A 1 174 ? -17.158 -8.997 7.837 1.00 92.88 174 GLU A C 1
ATOM 1333 O O . GLU A 1 174 ? -16.286 -9.141 8.700 1.00 92.88 174 GLU A O 1
ATOM 1338 N N . GLU A 1 175 ? -18.016 -7.978 7.886 1.00 93.50 175 GLU A N 1
ATOM 1339 C CA . GLU A 1 175 ? -17.973 -6.963 8.944 1.00 93.50 175 GLU A CA 1
ATOM 1340 C C . GLU A 1 175 ? -18.115 -7.587 10.346 1.00 93.50 175 GLU A C 1
ATOM 1342 O O . GLU A 1 175 ? -17.479 -7.134 11.302 1.00 93.50 175 GLU A O 1
ATOM 1347 N N . ALA A 1 176 ? -18.912 -8.653 10.474 1.00 93.44 176 ALA A N 1
ATOM 1348 C CA . ALA A 1 176 ? -19.103 -9.378 11.728 1.00 93.44 176 ALA A CA 1
ATOM 1349 C C . ALA A 1 176 ? -17.795 -10.005 12.242 1.00 93.44 176 ALA A C 1
ATOM 1351 O O . ALA A 1 176 ? -17.472 -9.881 13.427 1.00 93.44 176 ALA A O 1
ATOM 1352 N N . ASP A 1 177 ? -17.010 -10.610 11.349 1.00 92.62 177 ASP A N 1
ATOM 1353 C CA . ASP A 1 177 ? -15.710 -11.187 11.686 1.00 92.62 177 ASP A CA 1
ATOM 1354 C C . ASP A 1 177 ? -14.703 -10.103 12.066 1.00 92.62 177 ASP A C 1
ATOM 1356 O O . ASP A 1 177 ? -13.996 -10.226 13.067 1.00 92.62 177 ASP A O 1
ATOM 1360 N N . LEU A 1 178 ? -14.677 -8.995 11.322 1.00 92.69 178 LEU A N 1
ATOM 1361 C CA . LEU A 1 178 ? -13.796 -7.866 11.620 1.00 92.69 178 LEU A CA 1
ATOM 1362 C C . LEU A 1 178 ? -14.096 -7.254 12.989 1.00 92.69 178 LEU A C 1
ATOM 1364 O O . LEU A 1 178 ? -13.165 -6.984 13.744 1.00 92.69 178 LEU A O 1
ATOM 1368 N N . LYS A 1 179 ? -15.374 -7.109 13.360 1.00 93.12 179 LYS A N 1
ATOM 1369 C CA . LYS A 1 179 ? -15.776 -6.653 14.702 1.00 93.12 179 LYS A CA 1
ATOM 1370 C C . LYS A 1 179 ? -15.401 -7.645 15.798 1.00 93.12 179 LYS A C 1
ATOM 1372 O O . LYS A 1 179 ? -15.130 -7.235 16.923 1.00 93.12 179 LYS A O 1
ATOM 1377 N N . ARG A 1 180 ? -15.360 -8.944 15.497 1.00 91.44 180 ARG A N 1
ATOM 1378 C CA . ARG A 1 180 ? -14.868 -9.956 16.440 1.00 91.44 180 ARG A CA 1
ATOM 1379 C C . ARG A 1 180 ? -13.351 -9.876 16.612 1.00 91.44 180 ARG A C 1
ATOM 1381 O O . ARG A 1 180 ? -12.868 -10.018 17.732 1.00 91.44 180 ARG A O 1
ATOM 1388 N N . PHE A 1 181 ? -12.606 -9.669 15.527 1.00 90.50 181 PHE A N 1
ATOM 1389 C CA . PHE A 1 181 ? -11.143 -9.586 15.559 1.00 90.50 181 PHE A CA 1
ATOM 1390 C C . PHE A 1 181 ? -10.638 -8.262 16.143 1.00 90.50 181 PHE A C 1
ATOM 1392 O O . PHE A 1 181 ? -9.671 -8.260 16.901 1.00 90.50 181 PHE A O 1
ATOM 1399 N N . PHE A 1 182 ? -11.310 -7.155 15.829 1.00 92.44 182 PHE A N 1
ATOM 1400 C CA . PHE A 1 182 ? -10.919 -5.794 16.194 1.00 92.44 182 PHE A CA 1
ATOM 1401 C C . PHE A 1 182 ? -12.100 -5.050 16.844 1.00 92.44 182 PHE A C 1
ATOM 1403 O O . PHE A 1 182 ? -12.638 -4.103 16.273 1.00 92.44 182 PHE A O 1
ATOM 1410 N N . PRO A 1 183 ? -12.523 -5.446 18.058 1.00 91.44 183 PRO A N 1
ATOM 1411 C CA . PRO A 1 183 ? -13.772 -4.975 18.667 1.00 91.44 183 PRO A CA 1
ATOM 1412 C C . PRO A 1 183 ? -13.802 -3.482 19.007 1.00 91.44 183 PRO A C 1
ATOM 1414 O O . PRO A 1 183 ? -14.872 -2.926 19.242 1.00 91.44 183 PRO A O 1
ATOM 1417 N N . ARG A 1 184 ? -12.637 -2.830 19.069 1.00 92.25 184 ARG A N 1
ATOM 1418 C CA . ARG A 1 184 ? -12.509 -1.391 19.342 1.00 92.25 184 ARG A CA 1
ATOM 1419 C C . ARG A 1 184 ? -12.353 -0.551 18.078 1.00 92.25 184 ARG A C 1
ATOM 1421 O O . ARG A 1 184 ? -12.470 0.668 18.163 1.00 92.25 184 ARG A O 1
ATOM 1428 N N . ALA A 1 185 ? -12.094 -1.186 16.938 1.00 95.19 185 ALA A N 1
ATOM 1429 C CA . ALA A 1 185 ? -11.870 -0.484 15.692 1.00 95.19 185 ALA A CA 1
ATOM 1430 C C . ALA A 1 185 ? -13.192 -0.058 15.062 1.00 95.19 185 ALA A C 1
ATOM 1432 O O . ALA A 1 185 ? -14.187 -0.789 15.061 1.00 95.19 185 ALA A O 1
ATOM 1433 N N . LYS A 1 186 ? -13.177 1.111 14.433 1.00 95.75 186 LYS A N 1
ATOM 1434 C CA . LYS A 1 186 ? -14.212 1.499 13.492 1.00 95.75 186 LYS A CA 1
ATOM 1435 C C . LYS A 1 186 ? -13.958 0.810 12.153 1.00 95.75 186 LYS A C 1
ATOM 1437 O O . LYS A 1 186 ? -12.990 1.121 11.463 1.00 95.75 186 LYS A O 1
ATOM 1442 N N . VAL A 1 187 ? -14.837 -0.121 11.795 1.00 95.31 187 VAL A N 1
ATOM 1443 C CA . VAL A 1 187 ? -14.785 -0.827 10.508 1.00 95.31 187 VAL A CA 1
ATOM 1444 C C . VAL A 1 187 ? -15.424 0.044 9.424 1.00 95.31 187 VAL A C 1
ATOM 1446 O O . VAL A 1 187 ? -16.537 0.538 9.601 1.00 95.31 187 VAL A O 1
ATOM 1449 N N . VAL A 1 188 ? -14.708 0.251 8.319 1.00 94.94 188 VAL A N 1
ATOM 1450 C CA . VAL A 1 188 ? -15.147 1.035 7.159 1.00 94.94 188 VAL A CA 1
ATOM 1451 C C . VAL A 1 188 ? -14.888 0.207 5.904 1.00 94.94 188 VAL A C 1
ATOM 1453 O O . VAL A 1 188 ? -13.741 0.045 5.488 1.00 94.94 188 VAL A O 1
ATOM 1456 N N . LEU A 1 189 ? -15.956 -0.334 5.320 1.00 93.94 189 LEU A N 1
ATOM 1457 C CA . LEU A 1 189 ? -15.899 -1.125 4.092 1.00 93.94 189 LEU A CA 1
ATOM 1458 C C . LEU A 1 189 ? -16.511 -0.320 2.943 1.00 93.94 189 LEU A C 1
ATOM 1460 O O . LEU A 1 189 ? -17.652 0.130 3.058 1.00 93.94 189 LEU A O 1
ATOM 1464 N N . VAL A 1 190 ? -15.740 -0.116 1.872 1.00 91.00 190 VAL A N 1
ATOM 1465 C CA . VAL A 1 190 ? -16.115 0.695 0.696 1.00 91.00 190 VAL A CA 1
ATOM 1466 C C . VAL A 1 190 ? -16.426 -0.134 -0.538 1.00 91.00 190 VAL A C 1
ATOM 1468 O O . VAL A 1 190 ? -16.086 -1.336 -0.588 1.00 91.00 190 VAL A O 1
#

Foldseek 3Di:
DALLVVLVVVLVVCCVFQVLQSPDDPPDPDDRSVPDDRVVSVVVVVVVVPDDPPDDLLVVLLVLCVVLVADNDDPLVQDDQDDLQFAEEEEERHLCSSVLVNPVPHPPHDQQRHYAYEYADVSSSNSVSSSCVSSVNTDDGNYDYPPVVVVCLVVVPEGQAYEYADVVRPGDDHPVVVCVSHVNHDYYHD